Protein AF-A0A7S2D1M1-F1 (afdb_monomer_lite)

Structure (mmCIF, N/CA/C/O backbone):
data_AF-A0A7S2D1M1-F1
#
_entry.id   AF-A0A7S2D1M1-F1
#
loop_
_atom_site.group_PDB
_atom_site.id
_atom_site.type_symbol
_atom_site.label_atom_id
_atom_site.label_alt_id
_atom_site.label_comp_id
_atom_site.label_asym_id
_atom_site.label_entity_id
_atom_site.label_seq_id
_a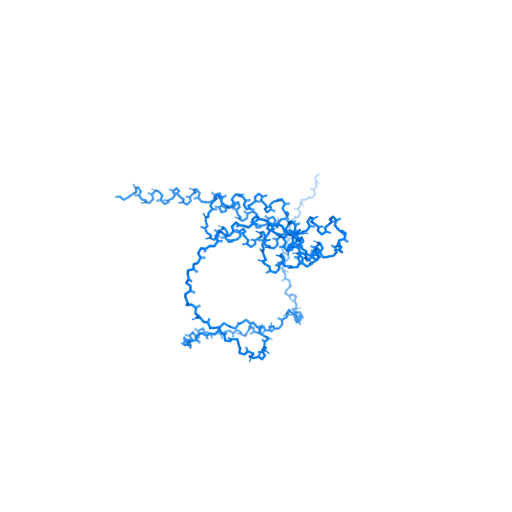tom_site.pdbx_PDB_ins_code
_atom_site.Cartn_x
_atom_site.Cartn_y
_atom_site.Cartn_z
_atom_site.occupancy
_atom_site.B_iso_or_equiv
_atom_site.auth_seq_id
_atom_site.auth_comp_id
_atom_site.auth_asym_id
_atom_site.auth_atom_id
_atom_site.pdbx_PDB_model_num
ATOM 1 N N . PRO A 1 1 ? -56.533 34.411 -12.042 1.00 54.84 1 PRO A N 1
ATOM 2 C CA . PRO A 1 1 ? -56.949 33.094 -11.495 1.00 54.84 1 PRO A CA 1
ATOM 3 C C . PRO A 1 1 ? -56.396 31.990 -12.405 1.00 54.84 1 PRO A C 1
ATOM 5 O O . PRO A 1 1 ? -56.937 31.756 -13.480 1.00 54.84 1 PRO A O 1
ATOM 8 N N . GLY A 1 2 ? -55.238 31.435 -12.043 1.00 61.69 2 GLY A N 1
ATOM 9 C CA . GLY A 1 2 ? -54.610 30.344 -12.795 1.00 61.69 2 GLY A CA 1
ATOM 10 C C . GLY A 1 2 ? -55.262 28.996 -12.465 1.00 61.69 2 GLY A C 1
ATOM 11 O O . GLY A 1 2 ? -55.806 28.855 -11.366 1.00 61.69 2 GLY A O 1
ATOM 12 N N . PRO A 1 3 ? -55.249 28.027 -13.396 1.00 68.00 3 PRO A N 1
ATOM 13 C CA . PRO A 1 3 ? -55.838 26.714 -13.161 1.00 68.00 3 PRO A CA 1
ATOM 14 C C . PRO A 1 3 ? -55.070 25.947 -12.067 1.00 68.00 3 PRO A C 1
ATOM 16 O O . PRO A 1 3 ? -53.860 26.140 -11.917 1.00 68.00 3 PRO A O 1
ATOM 19 N N . PRO A 1 4 ? -55.758 25.089 -11.290 1.00 65.62 4 PRO A N 1
ATOM 20 C CA . PRO A 1 4 ? -55.141 24.330 -10.209 1.00 65.62 4 PRO A CA 1
ATOM 21 C C . PRO A 1 4 ? -54.125 23.319 -10.755 1.00 65.62 4 PRO A C 1
ATOM 23 O O . PRO A 1 4 ? -54.377 22.637 -11.748 1.00 65.62 4 PRO A O 1
ATOM 26 N N . ALA A 1 5 ? -52.972 23.232 -10.088 1.00 66.19 5 ALA A N 1
ATOM 27 C CA . ALA A 1 5 ? -51.922 22.273 -10.400 1.00 66.19 5 ALA A CA 1
ATOM 28 C C . ALA A 1 5 ? -52.447 20.838 -10.224 1.00 66.19 5 ALA A C 1
ATOM 30 O O . ALA A 1 5 ? -52.971 20.483 -9.168 1.00 66.19 5 ALA A O 1
ATOM 31 N N . GLY A 1 6 ? -52.329 20.035 -11.283 1.00 74.75 6 GLY A N 1
ATOM 32 C CA . GLY A 1 6 ? -52.731 18.633 -11.283 1.00 74.75 6 GLY A CA 1
ATOM 33 C C . GLY A 1 6 ? -51.836 17.762 -10.389 1.00 74.75 6 GLY A C 1
ATOM 34 O O . GLY A 1 6 ? -50.704 18.146 -10.083 1.00 74.75 6 GLY A O 1
ATOM 35 N N . PRO A 1 7 ? -52.338 16.590 -9.961 1.00 77.75 7 PRO A N 1
ATOM 36 C CA . PRO A 1 7 ? -51.600 15.680 -9.096 1.00 77.75 7 PRO A CA 1
ATOM 37 C C . PRO A 1 7 ? -50.340 15.127 -9.787 1.00 77.75 7 PRO A C 1
ATOM 39 O O . PRO A 1 7 ? -50.336 14.945 -11.009 1.00 77.75 7 PRO A O 1
ATOM 42 N N . PRO A 1 8 ? -49.272 14.844 -9.018 1.00 78.44 8 PRO A N 1
ATOM 43 C CA . PRO A 1 8 ? -48.035 14.302 -9.563 1.00 78.44 8 PRO A CA 1
ATOM 44 C C . PRO A 1 8 ? -48.242 12.883 -10.122 1.00 78.44 8 PRO A C 1
ATOM 46 O O . PRO A 1 8 ? -49.044 12.116 -9.577 1.00 78.44 8 PRO A O 1
ATOM 49 N N . PRO A 1 9 ? -47.523 12.511 -11.196 1.00 80.25 9 PRO A N 1
ATOM 50 C CA . PRO A 1 9 ? -47.617 11.180 -11.784 1.00 80.25 9 PRO A CA 1
ATOM 51 C C . PRO A 1 9 ? -47.056 10.101 -10.837 1.00 80.25 9 PRO A C 1
ATOM 53 O O . PRO A 1 9 ? -46.137 10.379 -10.060 1.00 80.25 9 PRO A O 1
ATOM 56 N N . PRO A 1 10 ? -47.579 8.863 -10.898 1.00 77.56 10 PRO A N 1
ATOM 57 C CA . PRO A 1 10 ? -47.090 7.760 -10.080 1.00 77.56 10 PRO A CA 1
ATOM 58 C C . PRO A 1 10 ? -45.667 7.328 -10.488 1.00 77.56 10 PRO A C 1
ATOM 60 O O . PRO A 1 10 ? -45.282 7.478 -11.651 1.00 77.56 10 PRO A O 1
ATOM 63 N N . PRO A 1 11 ? -44.883 6.766 -9.549 1.00 70.12 11 PRO A N 1
ATOM 64 C CA . PRO A 1 11 ? -43.533 6.287 -9.822 1.00 70.12 11 PRO A CA 1
ATOM 65 C C . PRO A 1 11 ? -43.554 5.118 -10.814 1.00 70.12 11 PRO A C 1
ATOM 67 O O . PRO A 1 11 ? -44.311 4.159 -10.657 1.00 70.12 11 PRO A O 1
ATOM 70 N N . ALA A 1 12 ? -42.705 5.208 -11.839 1.00 61.41 12 ALA A N 1
ATOM 71 C CA . ALA A 1 12 ? -42.563 4.181 -12.860 1.00 61.41 12 ALA A CA 1
ATOM 72 C C . ALA A 1 12 ? -42.074 2.866 -12.237 1.00 61.41 12 ALA A C 1
ATOM 74 O O . ALA A 1 12 ? -41.024 2.809 -11.595 1.00 61.41 12 ALA A O 1
ATOM 75 N N . THR A 1 13 ? -42.847 1.804 -12.435 1.00 67.38 13 THR A N 1
ATOM 76 C CA . THR A 1 13 ? -42.476 0.440 -12.060 1.00 67.38 13 THR A CA 1
ATOM 77 C C . THR A 1 13 ? -41.363 -0.033 -13.002 1.00 67.38 13 THR A C 1
ATOM 79 O O . THR A 1 13 ? -41.535 0.068 -14.219 1.00 67.38 13 THR A O 1
ATOM 82 N N . PRO A 1 14 ? -40.220 -0.534 -12.504 1.00 53.94 14 PRO A N 1
ATOM 83 C CA . PRO A 1 14 ? -39.181 -1.063 -13.374 1.00 53.94 14 PRO A CA 1
ATOM 84 C C . PRO A 1 14 ? -39.675 -2.359 -14.025 1.00 53.94 14 PRO A C 1
ATOM 86 O O . PRO A 1 14 ? -39.797 -3.399 -13.379 1.00 53.94 14 PRO A O 1
ATOM 89 N N . THR A 1 15 ? -39.976 -2.283 -15.320 1.00 66.44 15 THR A N 1
ATOM 90 C CA . THR A 1 15 ? -40.188 -3.441 -16.191 1.00 66.44 15 THR A CA 1
ATOM 91 C C . THR A 1 15 ? -38.953 -4.331 -16.118 1.00 66.44 15 THR A C 1
ATOM 93 O O . THR A 1 15 ? -37.856 -3.896 -16.470 1.00 66.44 15 THR A O 1
ATOM 96 N N . ALA A 1 16 ? -39.127 -5.568 -15.651 1.00 49.34 16 ALA A N 1
ATOM 97 C CA . ALA A 1 16 ? -38.084 -6.584 -15.630 1.00 49.34 16 ALA A CA 1
ATOM 98 C C . ALA A 1 16 ? -37.623 -6.862 -17.069 1.00 49.34 16 ALA A C 1
ATOM 100 O O . ALA A 1 16 ? -38.254 -7.604 -17.822 1.00 49.34 16 ALA A O 1
ATOM 101 N N . GLY A 1 17 ? -36.540 -6.194 -17.465 1.00 49.62 17 GLY A N 1
ATOM 102 C CA . GLY A 1 17 ? -35.850 -6.425 -18.720 1.00 49.62 17 GLY A CA 1
ATOM 103 C C . GLY A 1 17 ? -35.297 -7.841 -18.735 1.00 49.62 17 GLY A C 1
ATOM 104 O O . GLY A 1 17 ? -34.557 -8.242 -17.841 1.00 49.62 17 GLY A O 1
ATOM 105 N N . ASN A 1 18 ? -35.697 -8.582 -19.761 1.00 51.78 18 ASN A N 1
ATOM 106 C CA . ASN A 1 18 ? -35.235 -9.913 -20.113 1.00 51.78 18 ASN A CA 1
ATOM 107 C C . ASN A 1 18 ? -33.694 -9.959 -20.057 1.00 51.78 18 ASN A C 1
ATOM 109 O O . ASN A 1 18 ? -33.021 -9.344 -20.888 1.00 51.78 18 ASN A O 1
ATOM 113 N N . ALA A 1 19 ? -33.137 -10.616 -19.036 1.00 49.59 19 ALA A N 1
ATOM 114 C CA . ALA A 1 19 ? -31.700 -10.699 -18.823 1.00 49.59 19 ALA A CA 1
ATOM 115 C C . ALA A 1 19 ? -31.080 -11.569 -19.921 1.00 49.59 19 ALA A C 1
ATOM 117 O O . ALA A 1 19 ? -31.106 -12.797 -19.862 1.00 49.59 19 ALA A O 1
ATOM 118 N N . VAL A 1 20 ? -30.519 -10.921 -20.940 1.00 50.84 20 VAL A N 1
ATOM 119 C CA . VAL A 1 20 ? -29.600 -11.559 -21.880 1.00 50.84 20 VAL A CA 1
ATOM 120 C C . VAL A 1 20 ? -28.378 -11.998 -21.074 1.00 50.84 20 VAL A C 1
ATOM 122 O O . VAL A 1 20 ? -27.543 -11.181 -20.688 1.00 50.84 20 VAL A O 1
ATOM 125 N N . SER A 1 21 ? -28.303 -13.296 -20.773 1.00 47.75 21 SER A N 1
ATOM 126 C CA . SER A 1 21 ? -27.134 -13.938 -20.178 1.00 47.75 21 SER A CA 1
ATOM 127 C C . SER A 1 21 ? -25.965 -13.844 -21.153 1.00 47.75 21 SER A C 1
ATOM 129 O O . SER A 1 21 ? -25.804 -14.682 -22.037 1.00 47.75 21 SER A O 1
ATOM 131 N N . GLN A 1 22 ? -25.150 -12.804 -21.016 1.00 51.16 22 GLN A N 1
ATOM 132 C CA . GLN A 1 22 ? -23.823 -12.787 -21.613 1.00 51.16 22 GLN A CA 1
ATOM 133 C C . GLN A 1 22 ? -22.861 -13.464 -20.630 1.00 51.16 22 GLN A C 1
ATOM 135 O O . GLN A 1 22 ? -22.806 -13.063 -19.466 1.00 51.16 22 GLN A O 1
ATOM 140 N N . PRO A 1 23 ? -22.129 -14.511 -21.045 1.00 49.25 23 PRO A N 1
ATOM 141 C CA . PRO A 1 23 ? -21.119 -15.123 -20.200 1.00 49.25 23 PRO A CA 1
ATOM 142 C C . PRO A 1 23 ? -19.927 -14.169 -20.087 1.00 49.25 23 PRO A C 1
ATOM 144 O O . PRO A 1 23 ? -19.097 -14.066 -20.990 1.00 49.25 23 PRO A O 1
ATOM 147 N N . PHE A 1 24 ? -19.829 -13.462 -18.966 1.00 46.19 24 PHE A N 1
ATOM 148 C CA . PHE A 1 24 ? -18.616 -12.733 -18.618 1.00 46.19 24 PHE A CA 1
ATOM 149 C C . PHE A 1 24 ? -17.556 -13.757 -18.202 1.00 46.19 24 PHE A C 1
ATOM 151 O O . PHE A 1 24 ? -17.666 -14.394 -17.156 1.00 46.19 24 PHE A O 1
ATOM 158 N N . SER A 1 25 ? -16.545 -13.947 -19.047 1.00 41.94 25 SER A N 1
ATOM 159 C CA . SER A 1 25 ? -15.377 -14.769 -18.729 1.00 41.94 25 SER A CA 1
ATOM 160 C C . SER A 1 25 ? -14.331 -13.899 -18.041 1.00 41.94 25 SER A C 1
ATOM 162 O O . SER A 1 25 ? -13.606 -13.160 -18.699 1.00 41.94 25 SER A O 1
ATOM 164 N N . PHE A 1 26 ? -14.240 -13.995 -16.717 1.00 43.94 26 PHE A N 1
ATOM 165 C CA . PHE A 1 26 ? -13.007 -13.686 -15.997 1.00 43.94 26 PHE A CA 1
ATOM 166 C C . PHE A 1 26 ? -12.309 -15.012 -15.709 1.00 43.94 26 PHE A C 1
ATOM 168 O O . PHE A 1 26 ? -12.968 -15.978 -15.336 1.00 43.94 26 PHE A O 1
ATOM 175 N N . GLY A 1 27 ? -10.998 -15.058 -15.948 1.00 50.62 27 GLY A N 1
ATOM 176 C CA . GLY A 1 27 ? -10.142 -16.243 -15.871 1.00 50.62 27 GLY A CA 1
ATOM 177 C C . GLY A 1 27 ? -10.663 -17.402 -15.012 1.00 50.62 27 GLY A C 1
ATOM 178 O O . GLY A 1 27 ? -10.534 -17.393 -13.793 1.00 50.62 27 GLY A O 1
ATOM 179 N N . GLY A 1 28 ? -11.187 -18.430 -15.685 1.00 51.12 28 GLY A N 1
ATOM 180 C CA . GLY A 1 28 ? -11.081 -19.823 -15.245 1.00 51.12 28 GLY A CA 1
ATOM 181 C C . GLY A 1 28 ? -12.059 -20.366 -14.199 1.00 51.12 28 GLY A C 1
ATOM 182 O O . GLY A 1 28 ? -11.831 -21.486 -13.748 1.00 51.12 28 GLY A O 1
ATOM 183 N N . ALA A 1 29 ? -13.140 -19.679 -13.822 1.00 43.72 29 ALA A N 1
ATOM 184 C CA . ALA A 1 29 ? -14.157 -20.286 -12.952 1.00 43.72 29 ALA A CA 1
ATOM 185 C C . ALA A 1 29 ? -15.584 -19.873 -13.337 1.00 43.72 29 ALA A C 1
ATOM 187 O O . ALA A 1 29 ? -15.963 -18.713 -13.195 1.00 43.72 29 ALA A O 1
ATOM 188 N N . SER A 1 30 ? -16.397 -20.834 -13.793 1.00 38.44 30 SER A N 1
ATOM 189 C CA . SER A 1 30 ? -17.845 -20.649 -13.936 1.00 38.44 30 SER A CA 1
ATOM 190 C C . SER A 1 30 ? -18.547 -21.119 -12.664 1.00 38.44 30 SER A C 1
ATOM 192 O O . SER A 1 30 ? -18.429 -22.287 -12.294 1.00 38.44 30 SER A O 1
ATOM 194 N N . LEU A 1 31 ? -19.307 -20.240 -12.015 1.00 43.78 31 LEU A N 1
ATOM 195 C CA . LEU A 1 31 ?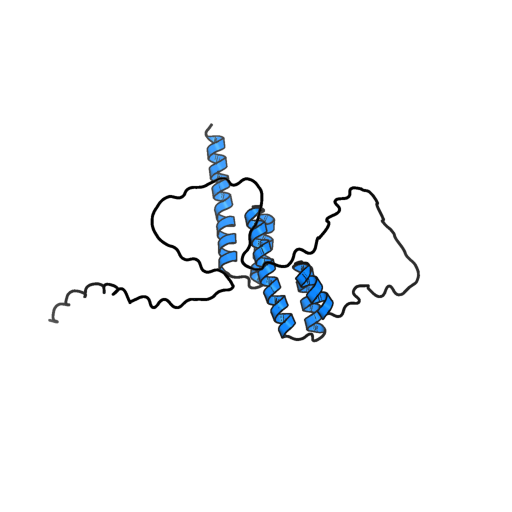 -20.199 -20.614 -10.921 1.00 43.78 31 LEU A CA 1
ATOM 196 C C . LEU A 1 31 ? -21.636 -20.638 -11.444 1.00 43.78 31 LEU A C 1
ATOM 198 O O . LEU A 1 31 ? -22.243 -19.598 -11.682 1.00 43.78 31 LEU A O 1
ATOM 202 N N . THR A 1 32 ? -22.181 -21.838 -11.622 1.00 42.94 32 THR A N 1
ATOM 203 C CA . THR A 1 32 ? -23.618 -22.060 -11.806 1.00 42.94 32 THR A CA 1
ATOM 204 C C . THR A 1 32 ? -24.265 -22.212 -10.437 1.00 42.94 32 THR A C 1
ATOM 206 O O . THR A 1 32 ? -24.081 -23.225 -9.767 1.00 42.94 32 THR A O 1
ATOM 209 N N . ALA A 1 33 ? -25.015 -21.196 -10.013 1.00 43.69 33 ALA A N 1
ATOM 210 C CA . ALA A 1 33 ? -25.856 -21.270 -8.827 1.00 43.69 33 ALA A CA 1
ATOM 211 C C . ALA A 1 33 ? -27.206 -21.893 -9.210 1.00 43.69 33 ALA A C 1
ATOM 213 O O . ALA A 1 33 ? -28.094 -21.212 -9.721 1.00 43.69 33 ALA A O 1
ATOM 214 N N . THR A 1 34 ? -27.350 -23.198 -8.986 1.00 44.38 34 THR A N 1
ATOM 215 C CA . THR A 1 34 ? -28.638 -23.890 -9.096 1.00 44.38 34 THR A CA 1
ATOM 216 C C . THR A 1 34 ? -29.320 -23.846 -7.735 1.00 44.38 34 THR A C 1
ATOM 218 O O . THR A 1 34 ? -28.726 -24.196 -6.717 1.00 44.38 34 THR A O 1
ATOM 221 N N . GLY A 1 35 ? -30.547 -23.333 -7.714 1.00 41.94 35 GLY A N 1
ATOM 222 C CA . GLY A 1 35 ? -31.289 -23.077 -6.492 1.00 41.94 35 GLY A CA 1
ATOM 223 C C . GLY A 1 35 ? -31.733 -24.329 -5.735 1.00 41.94 35 GLY A C 1
ATOM 224 O O . GLY A 1 35 ? -31.905 -25.405 -6.299 1.00 41.94 35 GLY A O 1
ATOM 225 N N . SER A 1 36 ? -32.051 -24.064 -4.468 1.00 47.00 36 SER A N 1
ATOM 226 C CA . SER A 1 36 ? -32.847 -24.866 -3.538 1.00 47.00 36 SER A CA 1
ATOM 227 C C . SER A 1 36 ? -32.153 -26.042 -2.844 1.00 47.00 36 SER A C 1
ATOM 229 O O . SER A 1 36 ? -31.887 -27.079 -3.437 1.00 47.00 36 SER A O 1
ATOM 231 N N . GLY A 1 37 ? -32.017 -25.896 -1.523 1.00 48.12 37 GLY A N 1
ATOM 232 C CA . GLY A 1 37 ? -32.105 -27.017 -0.591 1.00 48.12 37 GLY A CA 1
ATOM 233 C C . GLY A 1 37 ? -30.780 -27.548 -0.057 1.00 48.12 37 GLY A C 1
ATOM 234 O O . GLY A 1 37 ? -30.106 -28.327 -0.713 1.00 48.12 37 GLY A O 1
ATOM 235 N N . THR A 1 38 ? -30.529 -27.230 1.216 1.00 39.75 38 THR A N 1
ATOM 236 C CA . THR A 1 38 ? -29.747 -28.052 2.157 1.00 39.75 38 THR A CA 1
ATOM 237 C C . THR A 1 38 ? -28.222 -27.988 2.005 1.00 39.75 38 THR A C 1
ATOM 239 O O . THR A 1 38 ? -27.600 -28.703 1.229 1.00 39.75 38 THR A O 1
ATOM 242 N N . LEU A 1 39 ? -27.599 -27.146 2.836 1.00 39.28 39 LEU A N 1
ATOM 243 C CA . LEU A 1 39 ? -26.157 -27.161 3.088 1.00 39.28 39 LEU A CA 1
ATOM 244 C C . LEU A 1 39 ? -25.816 -28.360 3.985 1.00 39.28 39 LEU A C 1
ATOM 246 O O . LEU A 1 39 ? -25.861 -28.255 5.210 1.00 39.28 39 LEU A O 1
ATOM 250 N N . GLU A 1 40 ? -25.473 -29.497 3.384 1.00 37.91 40 GLU A N 1
ATOM 251 C CA . GLU A 1 40 ? -24.727 -30.543 4.085 1.00 37.91 40 GLU A CA 1
ATOM 252 C C . GLU A 1 40 ? -23.239 -30.175 4.096 1.00 37.91 40 GLU A C 1
ATOM 254 O O . GLU A 1 40 ? -22.560 -30.185 3.068 1.00 37.91 40 GLU A O 1
ATOM 259 N N . VAL A 1 41 ? -22.720 -29.842 5.277 1.00 40.66 41 VAL A N 1
ATOM 260 C CA . VAL A 1 41 ? -21.282 -29.686 5.506 1.00 40.66 41 VAL A CA 1
ATOM 261 C C . VAL A 1 41 ? -20.737 -31.032 5.967 1.00 40.66 41 VAL A C 1
ATOM 263 O O . VAL A 1 41 ? -20.823 -31.384 7.141 1.00 40.66 41 VAL A O 1
ATOM 266 N N . SER A 1 42 ? -20.160 -31.784 5.033 1.00 39.75 42 SER A N 1
ATOM 267 C CA . SER A 1 42 ? -19.315 -32.935 5.355 1.00 39.75 42 SER A CA 1
ATOM 268 C C . SER A 1 42 ? -17.916 -32.457 5.771 1.00 39.75 42 SER A C 1
ATOM 270 O O . SER A 1 42 ? -17.239 -31.807 4.969 1.00 39.75 42 SER A O 1
ATOM 272 N N . PRO A 1 43 ? -17.422 -32.776 6.983 1.00 49.53 43 PRO A N 1
ATOM 273 C CA . PRO A 1 43 ? -16.048 -32.482 7.364 1.00 49.53 43 PRO A CA 1
ATOM 274 C C . PRO A 1 43 ? -15.109 -33.537 6.768 1.00 49.53 43 PRO A C 1
ATOM 276 O O . PRO A 1 43 ? -14.756 -34.531 7.406 1.00 49.53 43 PRO A O 1
ATOM 279 N N . SER A 1 44 ? -14.678 -33.308 5.528 1.00 39.31 44 SER A N 1
ATOM 280 C CA . SER A 1 44 ? -13.573 -34.066 4.946 1.00 39.31 44 SER A CA 1
ATOM 281 C C . SER A 1 44 ? -12.250 -33.633 5.572 1.00 39.31 44 SER A C 1
ATOM 283 O O . SER A 1 44 ? -11.718 -32.545 5.365 1.00 39.31 44 SER A O 1
ATOM 285 N N . LYS A 1 45 ? -11.761 -34.555 6.390 1.00 48.06 45 LYS A N 1
ATOM 286 C CA . LYS A 1 45 ? -10.418 -34.698 6.934 1.00 48.06 45 LYS A CA 1
ATOM 287 C C . LYS A 1 45 ? -9.344 -34.397 5.871 1.00 48.06 45 LYS A C 1
ATOM 289 O O . LYS A 1 45 ? -9.393 -34.940 4.775 1.00 48.06 45 LYS A O 1
ATOM 294 N N . ALA A 1 46 ? -8.339 -33.626 6.292 1.00 46.78 46 ALA A N 1
ATOM 295 C CA . ALA A 1 46 ? -7.056 -33.354 5.634 1.00 46.78 46 ALA A CA 1
ATOM 296 C C . ALA A 1 46 ? -7.048 -32.370 4.441 1.00 46.78 46 ALA A C 1
ATOM 298 O O . ALA A 1 46 ? -7.256 -32.728 3.291 1.00 46.78 46 ALA A O 1
ATOM 299 N N . GLY A 1 47 ? -6.691 -31.124 4.776 1.00 52.34 47 GLY A N 1
ATOM 300 C CA . GLY A 1 47 ? -5.734 -30.259 4.075 1.00 52.34 47 GLY A CA 1
ATOM 301 C C . GLY A 1 47 ? -5.635 -30.341 2.551 1.00 52.34 47 GLY A C 1
ATOM 302 O O . GLY A 1 47 ? -4.896 -31.159 2.015 1.00 52.34 47 GLY A O 1
ATOM 303 N N . GLY A 1 48 ? -6.236 -29.361 1.882 1.00 40.94 48 GLY A N 1
ATOM 304 C CA . GLY A 1 48 ? -5.950 -29.034 0.490 1.00 40.94 48 GLY A CA 1
ATOM 305 C C . GLY A 1 48 ? -6.500 -27.655 0.152 1.00 40.94 48 GLY A C 1
ATOM 306 O O . GLY A 1 48 ? -7.694 -27.506 -0.086 1.00 40.94 48 GLY A O 1
ATOM 307 N N . PHE A 1 49 ? -5.646 -26.630 0.154 1.00 40.12 49 PHE A N 1
ATOM 308 C CA . PHE A 1 49 ? -6.002 -25.321 -0.390 1.00 40.12 49 PHE A CA 1
ATOM 309 C C . PHE A 1 49 ? -6.053 -25.437 -1.917 1.00 40.12 49 PHE A C 1
ATOM 311 O O . PHE A 1 49 ? -5.022 -25.620 -2.558 1.00 40.12 49 PHE A O 1
ATOM 318 N N . SER A 1 50 ? -7.254 -25.350 -2.490 1.00 40.31 50 SER A N 1
ATOM 319 C CA . SER A 1 50 ? -7.461 -25.231 -3.936 1.00 40.31 50 SER A CA 1
ATOM 320 C C . SER A 1 50 ? -7.749 -23.773 -4.281 1.00 40.31 50 SER A C 1
ATOM 322 O O . SER A 1 50 ? -8.839 -23.270 -4.019 1.00 40.31 50 SER A O 1
ATOM 324 N N . LEU A 1 51 ? -6.758 -23.100 -4.864 1.00 44.25 51 LEU A N 1
ATOM 325 C CA . LEU A 1 51 ? -6.947 -21.882 -5.652 1.00 44.25 51 LEU A CA 1
ATOM 326 C C . LEU A 1 51 ? -7.062 -22.296 -7.123 1.00 44.25 51 LEU A C 1
ATOM 328 O O . LEU A 1 51 ? -6.360 -23.197 -7.576 1.00 44.25 51 LEU A O 1
ATOM 332 N N . GLY A 1 52 ? -8.010 -21.687 -7.829 1.00 42.69 52 GLY A N 1
ATOM 333 C CA . GLY A 1 52 ? -8.555 -22.173 -9.091 1.00 42.69 52 GLY A CA 1
ATOM 334 C C . GLY A 1 52 ? -7.540 -22.536 -10.182 1.00 42.69 52 GLY A C 1
ATOM 335 O O . GLY A 1 52 ? -6.643 -21.771 -10.518 1.00 42.69 52 GLY A O 1
ATOM 336 N N . GLY A 1 53 ? -7.783 -23.688 -10.809 1.00 42.44 53 GLY A N 1
ATOM 337 C CA . GLY A 1 53 ? -7.786 -23.790 -12.271 1.00 42.44 53 GLY A CA 1
ATOM 338 C C . GLY A 1 53 ? -6.457 -23.891 -13.020 1.00 42.44 53 GLY A C 1
ATOM 339 O O . GLY A 1 53 ? -6.490 -23.864 -14.246 1.00 42.44 53 GLY A O 1
ATOM 340 N N . ALA A 1 54 ? -5.314 -24.065 -12.357 1.00 35.19 54 ALA A N 1
ATOM 341 C CA . ALA A 1 54 ? -4.063 -24.407 -13.040 1.00 35.19 54 ALA A CA 1
ATOM 342 C C . ALA A 1 54 ? -3.380 -25.602 -12.361 1.00 35.19 54 ALA A C 1
ATOM 344 O O . ALA A 1 54 ? -2.609 -25.456 -11.415 1.00 35.19 54 ALA A O 1
ATOM 345 N N . THR A 1 55 ? -3.655 -26.810 -12.857 1.00 38.72 55 THR A N 1
ATOM 346 C CA . THR A 1 55 ? -2.837 -27.998 -12.581 1.00 38.72 55 THR A CA 1
ATOM 347 C C . THR A 1 55 ? -1.481 -27.832 -13.259 1.00 38.72 55 THR A C 1
ATOM 349 O O . THR A 1 55 ? -1.309 -28.179 -14.427 1.00 38.72 55 THR A O 1
ATOM 352 N N . LEU A 1 56 ? -0.518 -27.279 -12.527 1.00 45.38 56 LEU A N 1
ATOM 353 C CA . LEU A 1 56 ? 0.894 -27.372 -12.878 1.00 45.38 56 LEU A CA 1
ATOM 354 C C . LEU A 1 56 ? 1.404 -28.771 -12.488 1.00 45.38 56 LEU A C 1
ATOM 356 O O . LEU A 1 56 ? 1.062 -29.254 -11.404 1.00 45.38 56 LEU A O 1
ATOM 360 N N . PRO A 1 57 ? 2.205 -29.445 -13.334 1.00 42.00 57 PRO A N 1
ATOM 361 C CA . PRO A 1 57 ? 2.795 -30.728 -12.982 1.00 42.00 57 PRO A CA 1
ATOM 362 C C . PRO A 1 57 ? 3.673 -30.564 -11.740 1.00 42.00 57 PRO A C 1
ATOM 364 O O . PRO A 1 57 ? 4.515 -29.668 -11.670 1.00 42.00 57 PRO A O 1
ATOM 367 N N . SER A 1 58 ? 3.453 -31.433 -10.754 1.00 44.31 58 SER A N 1
ATOM 368 C CA . SER A 1 58 ? 4.216 -31.505 -9.512 1.00 44.31 58 SER A CA 1
ATOM 369 C C . SER A 1 58 ? 5.698 -31.755 -9.797 1.00 44.31 58 SER A C 1
ATOM 371 O O . SER A 1 58 ? 6.149 -32.895 -9.877 1.00 44.31 58 SER A O 1
ATOM 373 N N . ALA A 1 59 ? 6.478 -30.685 -9.914 1.00 43.84 59 ALA A N 1
ATOM 374 C CA . ALA A 1 59 ? 7.904 -30.750 -9.654 1.00 43.84 59 ALA A CA 1
ATOM 375 C C . ALA A 1 59 ? 8.077 -30.844 -8.134 1.00 43.84 59 ALA A C 1
ATOM 377 O O . ALA A 1 59 ? 7.631 -29.975 -7.383 1.00 43.84 59 ALA A O 1
ATOM 378 N N . ALA A 1 60 ? 8.668 -31.947 -7.686 1.00 45.72 60 ALA A N 1
ATOM 379 C CA . ALA A 1 60 ? 8.989 -32.205 -6.296 1.00 45.72 60 ALA A CA 1
ATOM 380 C C . ALA A 1 60 ? 9.918 -31.108 -5.751 1.00 45.72 60 ALA A C 1
ATOM 382 O O . ALA A 1 60 ? 11.126 -31.132 -5.976 1.00 45.72 60 ALA A O 1
ATOM 383 N N . PHE A 1 61 ? 9.360 -30.149 -5.015 1.00 43.94 61 PHE A N 1
ATOM 384 C CA . PHE A 1 61 ? 10.149 -29.262 -4.172 1.00 43.94 61 PHE A CA 1
ATOM 385 C C . PHE A 1 61 ? 10.299 -29.914 -2.800 1.00 43.94 61 PHE A C 1
ATOM 387 O O . PHE A 1 61 ? 9.414 -29.866 -1.948 1.00 43.94 61 PHE A O 1
ATOM 394 N N . SER A 1 62 ? 11.441 -30.570 -2.613 1.00 38.97 62 SER A N 1
ATOM 395 C CA . SER A 1 62 ? 11.908 -31.012 -1.305 1.00 38.97 62 SER A CA 1
ATOM 396 C C . SER A 1 62 ? 12.271 -29.790 -0.464 1.00 38.97 62 SER A C 1
ATOM 398 O O . SER A 1 62 ? 13.287 -29.141 -0.706 1.00 38.97 62 SER A O 1
ATOM 400 N N . PHE A 1 63 ? 11.467 -29.484 0.552 1.00 42.59 63 PHE A N 1
ATOM 401 C CA . PHE A 1 63 ? 11.853 -28.548 1.606 1.00 42.59 63 PHE A CA 1
ATOM 402 C C . PHE A 1 63 ? 12.565 -29.330 2.710 1.00 42.59 63 PHE A C 1
ATOM 404 O O . PHE A 1 63 ? 11.938 -29.884 3.615 1.00 42.59 63 PHE A O 1
ATOM 411 N N . SER A 1 64 ? 13.894 -29.387 2.634 1.00 42.53 64 SER A N 1
ATOM 412 C CA . SER A 1 64 ? 14.721 -29.860 3.743 1.00 42.53 64 SER A CA 1
ATOM 413 C C . SER A 1 64 ? 14.661 -28.843 4.880 1.00 42.53 64 SER A C 1
ATOM 415 O O . SER A 1 64 ? 15.387 -27.852 4.899 1.00 42.53 64 SER A O 1
ATOM 417 N N . ARG A 1 65 ? 13.778 -29.097 5.847 1.00 52.47 65 ARG A N 1
ATOM 418 C CA . ARG A 1 65 ? 13.762 -28.430 7.151 1.00 52.47 65 ARG A CA 1
ATOM 419 C C . ARG A 1 65 ? 14.932 -28.957 7.996 1.00 52.47 65 ARG A C 1
ATOM 421 O O . ARG A 1 65 ? 14.749 -29.855 8.808 1.00 52.47 65 ARG A O 1
ATOM 428 N N . GLY A 1 66 ? 16.125 -28.401 7.795 1.00 42.03 66 GLY A N 1
ATOM 429 C CA . GLY A 1 66 ? 17.196 -28.352 8.802 1.00 42.03 66 GLY A CA 1
ATOM 430 C C . GLY A 1 66 ? 17.237 -26.920 9.347 1.00 42.03 66 GLY A C 1
ATOM 431 O O . GLY A 1 66 ? 17.156 -25.981 8.570 1.00 42.03 66 GLY A O 1
ATOM 432 N N . GLY A 1 67 ? 17.217 -26.629 10.644 1.00 46.81 67 GLY A N 1
ATOM 433 C CA . GLY A 1 67 ? 17.876 -27.344 11.727 1.00 46.81 67 GLY A CA 1
ATOM 434 C C . GLY A 1 67 ? 19.270 -26.743 11.925 1.00 46.81 67 GLY A C 1
ATOM 435 O O . GLY A 1 67 ? 20.185 -27.116 11.206 1.00 46.81 67 GLY A O 1
ATOM 436 N N . GLY A 1 68 ? 19.409 -25.840 12.905 1.00 39.66 68 GLY A N 1
ATOM 437 C CA . GLY A 1 68 ? 20.680 -25.223 13.321 1.00 39.66 68 GLY A CA 1
ATOM 438 C C . GLY A 1 68 ? 21.036 -23.972 12.507 1.00 39.66 68 GLY A C 1
ATOM 439 O O . GLY A 1 68 ? 20.833 -23.934 11.307 1.00 39.66 68 GLY A O 1
ATOM 440 N N . GLY A 1 69 ? 21.529 -22.874 13.063 1.00 41.09 69 GLY A N 1
ATOM 441 C CA . GLY A 1 69 ? 22.140 -22.659 14.364 1.00 41.09 69 GLY A CA 1
ATOM 442 C C . GLY A 1 69 ? 23.330 -21.725 14.154 1.00 41.09 69 GLY A C 1
ATOM 44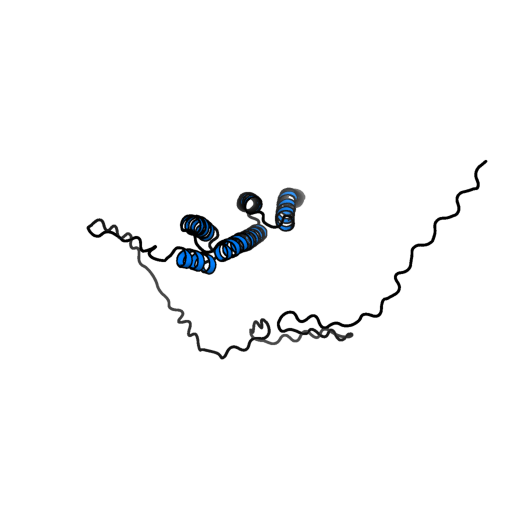3 O O . GLY A 1 69 ? 24.160 -22.006 13.304 1.00 41.09 69 GLY A O 1
ATOM 444 N N . GLY A 1 70 ? 23.404 -20.655 14.948 1.00 43.59 70 GLY A N 1
ATOM 445 C CA . GLY A 1 70 ? 24.651 -19.968 15.291 1.00 43.59 70 GLY A CA 1
ATOM 446 C C . GLY A 1 70 ? 25.350 -19.142 14.206 1.00 43.59 70 GLY A C 1
ATOM 447 O O . GLY A 1 70 ? 25.336 -19.446 13.022 1.00 43.59 70 GLY A O 1
ATOM 448 N N . GLY A 1 71 ? 26.051 -18.108 14.668 1.00 38.00 71 GLY A N 1
ATOM 449 C CA . GLY A 1 71 ? 27.164 -17.529 13.921 1.00 38.00 71 GLY A CA 1
ATOM 450 C C . GLY A 1 71 ? 27.093 -16.021 13.790 1.00 38.00 71 GLY A C 1
ATOM 451 O O . GLY A 1 71 ? 26.688 -15.498 12.759 1.00 38.00 71 GLY A O 1
ATOM 452 N N . GLY A 1 72 ? 27.537 -15.326 14.838 1.00 48.41 72 GLY A N 1
ATOM 453 C CA . GLY A 1 72 ? 27.953 -13.936 14.719 1.00 48.41 72 GLY A CA 1
ATOM 454 C C . GLY A 1 72 ? 29.073 -13.792 13.688 1.00 48.41 72 GLY A C 1
ATOM 455 O O . GLY A 1 72 ? 29.923 -14.666 13.538 1.00 48.41 72 GLY A O 1
ATOM 456 N N . GLY A 1 73 ? 29.062 -12.669 12.982 1.00 40.34 73 GLY A N 1
ATOM 457 C CA . GLY A 1 73 ? 30.041 -12.351 11.953 1.00 40.34 73 GLY A CA 1
ATOM 458 C C . GLY A 1 73 ? 30.093 -10.852 11.713 1.00 40.34 73 GLY A C 1
ATOM 459 O O . GLY A 1 73 ? 29.754 -10.382 10.633 1.00 40.34 73 GLY A O 1
ATOM 460 N N . TRP A 1 74 ? 30.501 -10.087 12.728 1.00 48.38 74 TRP A N 1
ATOM 461 C CA . TRP A 1 74 ? 31.010 -8.729 12.530 1.00 48.38 74 TRP A CA 1
ATOM 462 C C . TRP A 1 74 ? 32.414 -8.819 11.930 1.00 48.38 74 TRP A C 1
ATOM 464 O O . TRP A 1 74 ? 33.427 -8.702 12.613 1.00 48.38 74 TRP A O 1
ATOM 474 N N . GLY A 1 75 ? 32.457 -9.087 10.627 1.00 41.19 75 GLY A N 1
ATOM 475 C CA . GLY A 1 75 ? 33.659 -9.002 9.811 1.00 41.19 75 GLY A CA 1
ATOM 476 C C . GLY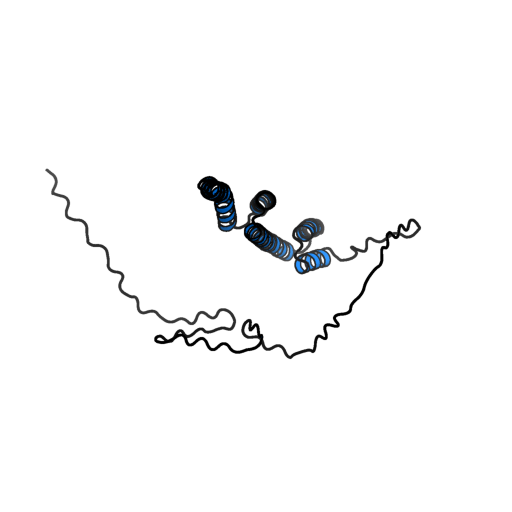 A 1 75 ? 33.875 -7.565 9.358 1.00 41.19 75 GLY A C 1
ATOM 477 O O . GLY A 1 75 ? 33.411 -7.166 8.294 1.00 41.19 75 GLY A O 1
ATOM 478 N N . SER A 1 76 ? 34.587 -6.795 10.177 1.00 51.88 76 SER A N 1
ATOM 479 C CA . SER A 1 76 ? 35.286 -5.597 9.722 1.00 51.88 76 SER A CA 1
ATOM 480 C C . SER A 1 76 ? 36.424 -6.041 8.799 1.00 51.88 76 SER A C 1
ATOM 482 O O . SER A 1 76 ? 37.310 -6.786 9.211 1.00 51.88 76 SER A O 1
ATOM 484 N N . SER A 1 77 ? 36.388 -5.636 7.532 1.00 46.59 77 SER A N 1
ATOM 485 C CA . SER A 1 77 ? 37.504 -5.796 6.595 1.00 46.59 77 SER A CA 1
ATOM 486 C C . SER A 1 77 ? 37.750 -4.470 5.894 1.00 46.59 77 SER A C 1
ATOM 488 O O . SER A 1 77 ? 37.165 -4.139 4.867 1.00 46.59 77 SER A O 1
ATOM 490 N N . SER A 1 78 ? 38.619 -3.701 6.541 1.00 56.34 78 SER A N 1
ATOM 491 C CA . SER A 1 78 ? 39.424 -2.641 5.954 1.00 56.34 78 SER A CA 1
ATOM 492 C C . SER A 1 78 ? 40.544 -3.293 5.141 1.00 56.34 78 SER A C 1
ATOM 494 O O . SER A 1 78 ? 41.312 -4.078 5.693 1.00 56.34 78 SER A O 1
ATOM 496 N N . GLY A 1 79 ? 40.639 -2.972 3.848 1.00 46.22 79 GLY A N 1
ATOM 497 C CA . GLY A 1 79 ? 41.842 -3.251 3.063 1.00 46.22 79 GLY A CA 1
ATOM 498 C C . GLY A 1 79 ? 41.601 -3.649 1.609 1.00 46.22 79 GLY A C 1
ATOM 499 O O . GLY A 1 79 ? 41.392 -4.815 1.307 1.00 46.22 79 GLY A O 1
ATOM 500 N N . GLY A 1 80 ? 41.749 -2.684 0.697 1.00 46.94 80 GLY A N 1
ATOM 501 C CA . GLY A 1 80 ? 42.431 -2.949 -0.574 1.00 46.94 80 GLY A CA 1
ATOM 502 C C . GLY A 1 80 ? 41.687 -3.752 -1.643 1.00 46.94 80 GLY A C 1
ATOM 503 O O . GLY A 1 80 ? 42.188 -4.752 -2.142 1.00 46.94 80 GLY A O 1
ATOM 504 N N . SER A 1 81 ? 40.538 -3.268 -2.085 1.00 43.44 81 SER A N 1
ATOM 505 C CA . SER A 1 81 ? 40.097 -3.376 -3.479 1.00 43.44 81 SER A CA 1
ATOM 506 C C . SER A 1 81 ? 38.936 -2.424 -3.635 1.00 43.44 81 SER A C 1
ATOM 508 O O . SER A 1 81 ? 38.162 -2.253 -2.699 1.00 43.44 81 SER A O 1
ATOM 510 N N . HIS A 1 82 ? 38.814 -1.777 -4.790 1.00 43.12 82 HIS A N 1
ATOM 511 C CA . HIS A 1 82 ? 37.581 -1.106 -5.165 1.00 43.12 82 HIS A CA 1
ATOM 512 C C . HIS A 1 82 ? 36.437 -2.110 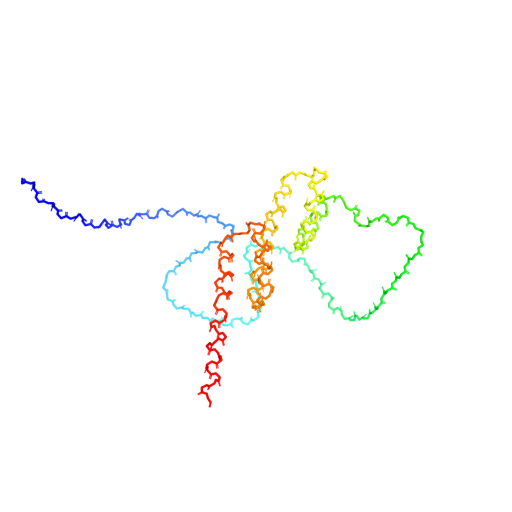-5.006 1.00 43.12 82 HIS A C 1
ATOM 514 O O . HIS A 1 82 ? 36.211 -2.944 -5.883 1.00 43.12 82 HIS A O 1
ATOM 520 N N . SER A 1 83 ? 35.742 -2.045 -3.871 1.00 46.59 83 SER A N 1
ATOM 521 C CA . SER A 1 83 ? 34.487 -2.725 -3.608 1.00 46.59 83 SER A CA 1
ATOM 522 C C . SER A 1 83 ? 33.482 -2.094 -4.552 1.00 46.59 83 SER A C 1
ATOM 524 O O . SER A 1 83 ? 32.732 -1.190 -4.190 1.00 46.59 83 SER A O 1
ATOM 526 N N . LYS A 1 84 ? 33.552 -2.521 -5.814 1.00 52.75 84 LYS A N 1
ATOM 527 C CA . LYS A 1 84 ? 32.522 -2.379 -6.823 1.00 52.75 84 LYS A CA 1
ATOM 528 C C . LYS A 1 84 ? 31.248 -2.777 -6.112 1.00 52.75 84 LYS A C 1
ATOM 530 O O . LYS A 1 84 ? 31.059 -3.952 -5.810 1.00 52.75 84 LYS A O 1
ATOM 535 N N . PHE A 1 85 ? 30.476 -1.768 -5.723 1.00 49.88 85 PHE A N 1
ATOM 536 C CA . PHE A 1 85 ? 29.214 -1.919 -5.033 1.00 49.88 85 PHE A CA 1
ATOM 537 C C . PHE A 1 85 ? 28.482 -3.076 -5.706 1.00 49.88 85 PHE A C 1
ATOM 539 O O . PHE A 1 85 ? 28.103 -2.966 -6.870 1.00 49.88 85 PHE A O 1
ATOM 546 N N . MET A 1 86 ? 28.315 -4.198 -5.000 1.00 52.03 86 MET A N 1
ATOM 547 C CA . MET A 1 86 ? 27.589 -5.369 -5.509 1.00 52.03 86 MET A CA 1
ATOM 548 C C . MET A 1 86 ? 26.095 -5.073 -5.743 1.00 52.03 86 MET A C 1
ATOM 550 O O . MET A 1 86 ? 25.334 -5.942 -6.139 1.00 52.03 86 MET A O 1
ATOM 554 N N . PHE A 1 87 ? 25.693 -3.804 -5.654 1.00 55.78 87 PHE A N 1
ATOM 555 C CA . PHE A 1 87 ? 24.590 -3.210 -6.406 1.00 55.78 87 PHE A CA 1
ATOM 556 C C . PHE A 1 87 ? 24.887 -3.113 -7.921 1.00 55.78 87 PHE A C 1
ATOM 558 O O . PHE A 1 87 ? 24.470 -2.152 -8.567 1.00 55.78 87 PHE A O 1
ATOM 565 N N . GLY A 1 88 ? 25.615 -4.079 -8.489 1.00 56.00 88 GLY A N 1
ATOM 566 C CA . GLY A 1 88 ? 26.079 -4.112 -9.880 1.00 56.00 88 GLY A CA 1
ATOM 567 C C . GLY A 1 88 ? 25.042 -4.611 -10.886 1.00 56.00 88 GLY A C 1
ATOM 568 O O . GLY A 1 88 ? 25.427 -5.050 -11.961 1.00 56.00 88 GLY A O 1
ATOM 569 N N . GLY A 1 89 ? 23.758 -4.575 -10.529 1.00 73.12 89 GLY A N 1
ATOM 570 C CA . GLY A 1 89 ? 22.670 -4.737 -11.485 1.00 73.12 89 GLY A CA 1
ATOM 571 C C . GLY A 1 89 ? 22.357 -3.409 -12.166 1.00 73.12 89 GLY A C 1
ATOM 572 O O . GLY A 1 89 ? 22.447 -2.341 -11.543 1.00 73.12 89 GLY A O 1
ATOM 573 N N . SER A 1 90 ? 21.968 -3.483 -13.432 1.00 87.31 90 SER A N 1
ATOM 574 C CA . SER A 1 90 ? 21.309 -2.394 -14.146 1.00 87.31 90 SER A CA 1
ATOM 575 C C . SER A 1 90 ? 20.119 -1.857 -13.325 1.00 87.31 90 SER A C 1
ATOM 577 O O . SER A 1 90 ? 19.518 -2.593 -12.533 1.00 87.31 90 SER A O 1
ATOM 579 N N . PRO A 1 91 ? 19.732 -0.582 -13.483 1.00 87.94 91 PRO A N 1
ATOM 580 C CA . PRO A 1 91 ? 18.583 -0.010 -12.771 1.00 87.94 91 PRO A CA 1
ATOM 581 C C . PRO A 1 91 ? 17.306 -0.821 -12.951 1.00 87.94 91 PRO A C 1
ATOM 583 O O . PRO A 1 91 ? 16.525 -0.954 -12.014 1.00 87.94 91 PRO A O 1
ATOM 586 N N . LYS A 1 92 ? 17.134 -1.421 -14.133 1.00 88.88 92 LYS A N 1
ATOM 587 C CA . LYS A 1 92 ? 16.026 -2.320 -14.450 1.00 88.88 92 LYS A CA 1
ATOM 588 C C . LYS A 1 92 ? 16.029 -3.571 -13.568 1.00 88.88 92 LYS A C 1
ATOM 590 O O . LYS A 1 92 ? 14.991 -3.920 -13.021 1.00 88.88 92 LYS A O 1
ATOM 595 N N . GLU A 1 93 ? 17.181 -4.209 -13.365 1.00 89.62 93 GLU A N 1
ATOM 596 C CA . GLU A 1 93 ? 17.302 -5.372 -12.470 1.00 89.62 93 GLU A CA 1
ATOM 597 C C . GLU A 1 93 ? 17.055 -4.992 -11.007 1.00 89.62 93 GLU A C 1
ATOM 599 O O . GLU A 1 93 ? 16.434 -5.754 -10.271 1.00 89.62 93 GLU A O 1
ATOM 604 N N . LYS A 1 94 ? 17.487 -3.799 -10.578 1.00 88.69 94 LYS A N 1
ATOM 605 C CA . LYS A 1 94 ? 17.194 -3.293 -9.225 1.00 88.69 94 LYS A CA 1
ATOM 606 C C . LYS A 1 94 ? 15.707 -3.024 -9.027 1.00 88.69 94 LYS A C 1
ATOM 608 O O . LYS A 1 94 ? 15.177 -3.353 -7.969 1.00 88.69 94 LYS A O 1
ATOM 613 N N . LEU A 1 95 ? 15.057 -2.433 -10.028 1.00 89.94 95 LEU A N 1
ATOM 614 C CA . LEU A 1 95 ? 13.620 -2.182 -10.027 1.00 89.94 95 LEU A CA 1
ATOM 615 C C . LEU A 1 95 ? 12.853 -3.504 -9.939 1.00 89.94 95 LEU A C 1
ATOM 617 O O . LEU A 1 95 ? 12.021 -3.660 -9.051 1.00 89.94 95 LEU A O 1
ATOM 621 N N . GLN A 1 96 ? 13.215 -4.477 -10.778 1.00 88.88 96 GLN A N 1
ATOM 622 C CA . GLN A 1 96 ? 12.599 -5.801 -10.776 1.00 88.88 96 GLN A CA 1
ATOM 623 C C . GLN A 1 96 ? 12.798 -6.519 -9.438 1.00 88.88 96 GLN A C 1
ATOM 625 O O . GLN A 1 96 ? 11.833 -6.955 -8.821 1.00 88.88 96 GLN A O 1
ATOM 630 N N . ALA A 1 97 ? 14.026 -6.550 -8.917 1.00 89.88 97 ALA A N 1
ATOM 631 C CA . ALA A 1 97 ? 14.309 -7.173 -7.628 1.00 89.88 97 ALA A CA 1
ATOM 632 C C . ALA A 1 97 ? 13.558 -6.498 -6.466 1.00 89.88 97 ALA A C 1
ATOM 634 O O . ALA A 1 97 ? 13.221 -7.155 -5.481 1.00 89.88 97 ALA A O 1
ATOM 635 N N . ALA A 1 98 ? 13.314 -5.187 -6.547 1.00 91.25 98 ALA A N 1
ATOM 636 C CA . ALA A 1 98 ? 12.527 -4.473 -5.549 1.00 91.25 98 ALA A CA 1
ATOM 637 C C . ALA A 1 98 ? 11.028 -4.798 -5.651 1.00 91.25 98 ALA A C 1
ATOM 639 O O . ALA A 1 98 ? 10.378 -4.931 -4.612 1.00 91.25 98 ALA A O 1
ATOM 640 N N . ILE A 1 99 ? 10.503 -4.976 -6.871 1.00 88.75 99 ILE A N 1
ATOM 641 C CA . ILE A 1 99 ? 9.139 -5.472 -7.112 1.00 88.75 99 ILE A CA 1
ATOM 642 C C . ILE A 1 99 ? 8.989 -6.874 -6.509 1.00 88.75 99 ILE A C 1
ATOM 644 O O . ILE A 1 99 ? 8.088 -7.090 -5.700 1.00 88.75 99 ILE A O 1
ATOM 648 N N . ASP A 1 100 ? 9.917 -7.784 -6.812 1.00 90.12 100 ASP A N 1
ATOM 649 C CA . ASP A 1 100 ? 9.868 -9.178 -6.353 1.00 90.12 100 ASP A CA 1
ATOM 650 C C . ASP A 1 100 ? 9.949 -9.294 -4.821 1.00 90.12 100 ASP A C 1
ATOM 652 O O . ASP A 1 100 ? 9.305 -10.148 -4.211 1.00 90.12 100 ASP A O 1
ATOM 656 N N . LYS A 1 101 ? 10.725 -8.416 -4.169 1.00 90.56 101 LYS A N 1
ATOM 657 C CA . LYS A 1 101 ? 10.823 -8.365 -2.700 1.00 90.56 101 LYS A CA 1
ATOM 658 C C . LYS A 1 101 ? 9.600 -7.744 -2.029 1.00 90.56 101 LYS A C 1
ATOM 660 O O . LYS A 1 101 ? 9.416 -7.942 -0.829 1.00 90.56 101 LYS A O 1
ATOM 665 N N . GLY A 1 102 ? 8.815 -6.943 -2.751 1.00 87.94 102 GLY A N 1
ATOM 666 C CA . GLY A 1 102 ? 7.679 -6.213 -2.188 1.00 87.94 102 GLY A CA 1
ATOM 667 C C . GLY A 1 102 ? 8.061 -5.182 -1.115 1.00 87.94 102 GLY A C 1
ATOM 668 O O . GLY A 1 102 ? 7.218 -4.773 -0.310 1.00 87.94 102 GLY A O 1
ATOM 669 N N . ASP A 1 103 ? 9.325 -4.750 -1.060 1.00 89.94 103 ASP A N 1
ATOM 670 C CA . ASP A 1 103 ? 9.753 -3.717 -0.117 1.00 89.94 103 ASP A CA 1
ATOM 671 C C . ASP A 1 103 ? 9.473 -2.331 -0.704 1.00 89.94 103 ASP A C 1
ATOM 673 O O . ASP A 1 103 ? 10.208 -1.826 -1.553 1.00 89.94 103 ASP A O 1
ATOM 677 N N . LEU A 1 104 ? 8.412 -1.700 -0.193 1.00 89.25 104 LEU A N 1
ATOM 678 C CA . LEU A 1 104 ? 7.984 -0.349 -0.562 1.00 89.25 104 LEU A CA 1
ATOM 679 C C . LEU A 1 104 ? 9.145 0.661 -0.606 1.00 89.25 104 LEU A C 1
ATOM 681 O O . LEU A 1 104 ? 9.211 1.483 -1.517 1.00 89.25 104 LEU A O 1
ATOM 685 N N . MET A 1 105 ? 10.056 0.637 0.372 1.00 88.75 105 MET A N 1
ATOM 686 C CA . MET A 1 105 ? 11.107 1.653 0.460 1.00 88.75 105 MET A CA 1
ATOM 687 C C . MET A 1 105 ? 12.194 1.415 -0.590 1.00 88.75 105 MET A C 1
ATOM 689 O O . MET A 1 105 ? 12.635 2.364 -1.241 1.00 88.75 105 MET A O 1
ATOM 693 N N . GLN A 1 106 ? 12.579 0.154 -0.804 1.00 91.75 106 GLN A N 1
ATOM 694 C CA . GLN A 1 106 ? 13.525 -0.208 -1.864 1.00 91.75 106 GLN A CA 1
ATOM 695 C C . GLN A 1 106 ? 12.947 0.084 -3.247 1.00 91.75 106 GLN A C 1
ATOM 697 O O . GLN A 1 106 ? 13.656 0.630 -4.091 1.00 91.75 106 GLN A O 1
ATOM 702 N N . LEU A 1 107 ? 11.660 -0.203 -3.457 1.00 93.25 107 LEU A N 1
ATOM 703 C CA . LEU A 1 107 ? 10.978 0.055 -4.721 1.00 93.25 107 LEU A CA 1
ATOM 704 C C . LEU A 1 107 ? 10.980 1.547 -5.065 1.00 93.25 107 LEU A C 1
ATOM 706 O O . LEU A 1 107 ? 11.362 1.917 -6.171 1.00 93.25 107 LEU A O 1
ATOM 710 N N . LYS A 1 108 ? 10.667 2.423 -4.103 1.00 92.56 108 LYS A N 1
ATOM 711 C CA . LYS A 1 108 ? 10.709 3.881 -4.316 1.00 92.56 108 LYS A CA 1
ATOM 712 C C . LYS A 1 108 ? 12.107 4.384 -4.668 1.00 92.56 108 LYS A C 1
ATOM 714 O O . LYS A 1 108 ? 12.256 5.197 -5.578 1.00 92.56 108 LYS A O 1
ATOM 719 N N . MET A 1 109 ? 13.136 3.890 -3.980 1.00 92.06 109 MET A N 1
ATOM 720 C CA . MET A 1 109 ? 14.521 4.256 -4.293 1.00 92.06 109 MET A CA 1
ATOM 721 C C . MET A 1 109 ? 14.935 3.760 -5.683 1.00 92.06 109 MET A C 1
ATOM 723 O O . MET A 1 109 ? 15.597 4.491 -6.421 1.00 92.06 109 MET A O 1
ATOM 727 N N . ALA A 1 110 ? 14.513 2.551 -6.061 1.00 93.81 110 ALA A N 1
ATOM 728 C CA . ALA A 1 110 ? 14.769 1.995 -7.383 1.00 93.81 110 ALA A CA 1
ATOM 729 C C . ALA A 1 110 ? 14.058 2.792 -8.487 1.00 93.81 110 ALA A C 1
ATOM 731 O O . ALA A 1 110 ? 14.689 3.079 -9.498 1.00 93.81 110 ALA A O 1
ATOM 732 N N . ILE A 1 111 ? 12.811 3.230 -8.269 1.00 93.81 111 ILE A N 1
ATOM 733 C CA . ILE A 1 111 ? 12.069 4.100 -9.198 1.00 93.81 111 ILE A CA 1
ATOM 734 C C . ILE A 1 111 ? 12.821 5.412 -9.426 1.00 93.81 111 ILE A C 1
ATOM 736 O O . ILE A 1 111 ? 13.064 5.779 -10.569 1.00 93.81 111 ILE A O 1
ATOM 740 N N . VAL A 1 112 ? 13.248 6.098 -8.359 1.00 94.06 112 VAL A N 1
ATOM 741 C CA . VAL A 1 112 ? 13.997 7.364 -8.485 1.00 94.06 112 VAL A CA 1
ATOM 742 C C . VAL A 1 112 ? 15.325 7.163 -9.223 1.00 94.06 112 VAL A C 1
ATOM 744 O O . VAL A 1 112 ? 15.751 8.038 -9.974 1.00 94.06 112 VAL A O 1
ATOM 747 N N . SER A 1 113 ? 16.000 6.029 -9.017 1.00 92.88 113 SER A N 1
ATOM 748 C CA . SER A 1 113 ? 17.228 5.703 -9.754 1.00 92.88 113 SER A CA 1
ATOM 749 C C . SER A 1 113 ? 16.943 5.409 -11.229 1.00 92.88 113 SER A C 1
ATOM 751 O O . SER A 1 113 ? 17.656 5.902 -12.096 1.00 92.88 113 SER A O 1
ATOM 753 N N . ALA A 1 114 ? 15.896 4.634 -11.515 1.00 93.69 114 ALA A N 1
ATOM 754 C CA . ALA A 1 114 ? 15.485 4.264 -12.865 1.00 93.69 114 ALA A CA 1
ATOM 755 C C . ALA A 1 114 ? 15.044 5.487 -13.690 1.00 93.69 114 ALA A C 1
ATOM 757 O O . ALA A 1 114 ? 15.410 5.599 -14.856 1.00 93.69 114 ALA A O 1
ATOM 758 N N . ASP A 1 115 ? 14.338 6.429 -13.063 1.00 93.19 115 ASP A N 1
ATOM 759 C CA . ASP A 1 115 ? 13.902 7.690 -13.675 1.00 93.19 115 ASP A CA 1
ATOM 760 C C . ASP A 1 115 ? 15.098 8.571 -14.073 1.00 93.19 115 ASP A C 1
ATOM 762 O O . ASP A 1 115 ? 15.156 9.106 -15.177 1.00 93.19 115 ASP A O 1
ATOM 766 N N . LYS A 1 116 ? 16.127 8.642 -13.215 1.00 92.38 116 LYS A N 1
ATOM 767 C CA . LYS A 1 116 ? 17.373 9.375 -13.506 1.00 92.38 116 LYS A CA 1
ATOM 768 C C . LYS A 1 116 ? 18.201 8.749 -14.625 1.00 92.38 116 LYS A C 1
ATOM 770 O O . LYS A 1 116 ? 18.876 9.472 -15.350 1.00 92.38 116 LYS A O 1
ATOM 775 N N . GLU A 1 117 ? 18.190 7.424 -14.731 1.00 91.44 117 GLU A N 1
ATOM 776 C CA . GLU A 1 117 ? 18.964 6.682 -15.733 1.00 91.44 117 GLU A CA 1
ATOM 777 C C . GLU A 1 117 ? 18.201 6.481 -17.053 1.00 91.44 117 GLU A C 1
ATOM 779 O O . GLU A 1 117 ? 18.723 5.852 -17.972 1.00 91.44 117 GLU A O 1
ATOM 784 N N . GLY A 1 118 ? 16.992 7.042 -17.179 1.00 91.38 118 GLY A N 1
ATOM 785 C CA . GLY A 1 118 ? 16.214 7.002 -18.418 1.00 91.38 118 GLY A CA 1
ATOM 786 C C . GLY A 1 118 ? 15.671 5.612 -18.746 1.00 91.38 118 GLY A C 1
ATOM 787 O O . GLY A 1 118 ? 15.581 5.243 -19.917 1.00 91.38 118 GLY A O 1
ATOM 788 N N . VAL A 1 119 ? 15.332 4.823 -17.723 1.00 92.25 119 VAL A N 1
ATOM 789 C CA . VAL A 1 119 ? 14.621 3.554 -17.915 1.00 92.25 119 VAL A CA 1
ATOM 790 C C . VAL A 1 119 ? 13.265 3.825 -18.570 1.00 92.25 119 VAL A C 1
ATOM 792 O O . VAL A 1 119 ? 12.657 4.877 -18.394 1.00 92.25 119 VAL A O 1
ATOM 795 N N . GLU A 1 120 ? 12.798 2.854 -19.344 1.00 93.44 120 GLU A N 1
ATOM 796 C CA . GLU A 1 120 ? 11.545 2.908 -20.085 1.00 93.44 120 GLU A CA 1
ATOM 797 C C . GLU A 1 120 ? 10.363 3.351 -19.201 1.00 93.44 120 GLU A C 1
ATOM 799 O O . GLU A 1 120 ? 10.077 2.743 -18.167 1.00 93.44 120 GLU A O 1
ATOM 804 N N . ALA A 1 121 ? 9.660 4.408 -19.623 1.00 93.12 121 ALA A N 1
ATOM 805 C CA . ALA A 1 121 ? 8.596 5.038 -18.838 1.00 93.12 121 ALA A CA 1
ATOM 806 C C . ALA A 1 121 ? 7.468 4.063 -18.457 1.00 93.12 121 ALA A C 1
ATOM 808 O O . ALA A 1 121 ? 6.907 4.176 -17.370 1.00 93.12 121 ALA A O 1
ATOM 809 N N . ALA A 1 122 ? 7.187 3.069 -19.308 1.00 93.00 122 ALA A N 1
ATOM 810 C CA . ALA A 1 122 ? 6.198 2.027 -19.037 1.00 93.00 122 ALA A CA 1
ATOM 811 C C . ALA A 1 122 ? 6.551 1.185 -17.795 1.00 93.00 122 ALA A C 1
ATOM 813 O O . ALA A 1 122 ? 5.683 0.924 -16.967 1.00 93.00 122 ALA A O 1
ATOM 814 N N . LEU A 1 123 ? 7.830 0.828 -17.612 1.00 90.12 123 LEU A N 1
ATOM 815 C CA . LEU A 1 123 ? 8.289 0.092 -16.425 1.00 90.12 123 LEU A CA 1
ATOM 816 C C . LEU A 1 123 ? 8.220 0.955 -15.162 1.00 90.12 123 LEU A C 1
ATOM 818 O O . LEU A 1 123 ? 7.938 0.458 -14.073 1.00 90.12 123 LEU A O 1
ATOM 822 N N . ILE A 1 124 ? 8.479 2.256 -15.298 1.00 92.69 124 ILE A N 1
ATOM 823 C CA . ILE A 1 124 ? 8.371 3.206 -14.188 1.00 92.69 124 ILE A CA 1
ATOM 824 C C . ILE A 1 124 ? 6.906 3.366 -13.761 1.00 92.69 124 ILE A C 1
ATOM 826 O O . ILE A 1 124 ? 6.627 3.373 -12.562 1.00 92.69 124 ILE A O 1
ATOM 830 N N . GLU A 1 125 ? 5.976 3.482 -14.710 1.00 93.12 125 GLU A N 1
ATOM 831 C CA . GLU A 1 125 ? 4.529 3.522 -14.447 1.00 93.12 125 GLU A CA 1
ATOM 832 C C . GLU A 1 125 ? 4.045 2.245 -13.746 1.00 93.12 125 GLU A C 1
ATOM 834 O O . GLU A 1 125 ? 3.369 2.331 -12.721 1.00 93.12 125 GLU A O 1
ATOM 839 N N . GLU A 1 126 ? 4.45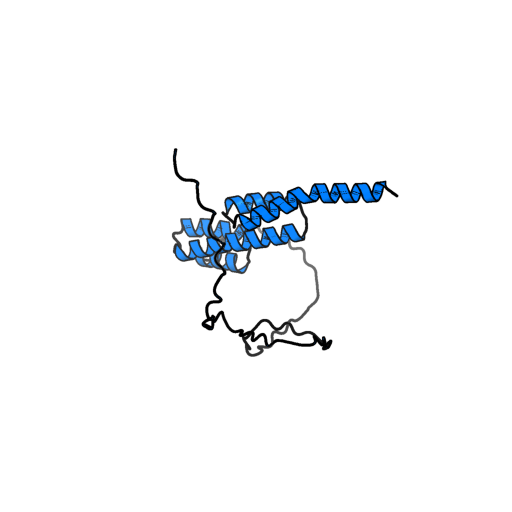5 1.067 -14.223 1.00 90.81 126 GLU A N 1
ATOM 840 C CA . GLU A 1 126 ? 4.119 -0.215 -13.590 1.00 90.81 126 GLU A CA 1
ATOM 841 C C . GLU A 1 126 ? 4.666 -0.302 -12.156 1.00 90.81 126 GLU A C 1
ATOM 843 O O . GLU A 1 126 ? 3.942 -0.648 -11.217 1.00 90.81 126 GLU A O 1
ATOM 848 N N . ALA A 1 127 ? 5.924 0.092 -11.946 1.00 91.94 127 ALA A N 1
ATOM 849 C CA . ALA A 1 127 ? 6.518 0.123 -10.615 1.00 91.94 127 ALA A CA 1
ATOM 850 C C . ALA A 1 127 ? 5.798 1.114 -9.682 1.00 91.94 127 ALA A C 1
ATOM 852 O O . ALA A 1 127 ? 5.574 0.798 -8.511 1.00 91.94 127 ALA A O 1
ATOM 853 N N . LYS A 1 128 ? 5.386 2.288 -10.181 1.00 92.06 128 LYS A N 1
ATOM 854 C CA . LYS A 1 128 ? 4.571 3.255 -9.423 1.00 92.06 128 LYS A CA 1
ATOM 855 C C . LYS A 1 128 ? 3.202 2.675 -9.057 1.00 92.06 128 LYS A C 1
ATOM 857 O O . LYS A 1 128 ? 2.777 2.825 -7.912 1.00 92.06 128 LYS A O 1
ATOM 862 N N . ALA A 1 129 ? 2.548 1.957 -9.969 1.00 91.06 129 ALA A N 1
ATOM 863 C CA . ALA A 1 129 ? 1.296 1.261 -9.672 1.00 91.06 129 ALA A CA 1
ATOM 864 C C . ALA A 1 129 ? 1.488 0.216 -8.555 1.00 91.06 129 ALA A C 1
ATOM 866 O O . ALA A 1 129 ? 0.689 0.145 -7.618 1.00 91.06 129 ALA A O 1
ATOM 867 N N . MET A 1 130 ? 2.599 -0.527 -8.579 1.00 92.19 130 MET A N 1
ATOM 868 C CA . MET A 1 130 ? 2.944 -1.484 -7.521 1.00 92.19 130 MET A CA 1
ATOM 869 C C . MET A 1 130 ? 3.213 -0.813 -6.167 1.00 92.19 130 MET A C 1
ATOM 871 O O . MET A 1 130 ? 2.849 -1.374 -5.132 1.00 92.19 130 MET A O 1
ATOM 875 N N . VAL A 1 131 ? 3.783 0.400 -6.136 1.00 93.06 131 VAL A N 1
ATOM 876 C CA . VAL A 1 131 ? 3.925 1.175 -4.887 1.00 93.06 131 VAL A CA 1
ATOM 877 C C . VAL A 1 131 ? 2.558 1.427 -4.249 1.00 93.06 131 VAL A C 1
ATOM 879 O O . VAL A 1 131 ? 2.413 1.208 -3.044 1.00 93.06 131 VAL A O 1
ATOM 882 N N . ALA A 1 132 ? 1.547 1.813 -5.031 1.00 89.25 132 ALA A N 1
ATOM 883 C CA . ALA A 1 132 ? 0.194 2.031 -4.518 1.00 89.25 132 ALA A CA 1
ATOM 884 C C . ALA A 1 132 ? -0.432 0.732 -3.972 1.00 89.25 132 ALA A C 1
ATOM 886 O O . ALA A 1 132 ? -1.006 0.728 -2.876 1.00 89.25 132 ALA A O 1
ATOM 887 N N . VAL A 1 133 ? -0.262 -0.392 -4.677 1.00 91.75 133 VAL A N 1
ATOM 888 C CA . VAL A 1 133 ? -0.742 -1.714 -4.229 1.00 91.75 133 VAL A CA 1
ATOM 889 C C . VAL A 1 133 ? -0.074 -2.128 -2.912 1.00 91.75 133 VAL A C 1
ATOM 891 O O . VAL A 1 133 ? -0.760 -2.506 -1.959 1.00 91.75 133 VAL A O 1
ATOM 894 N N . LEU A 1 134 ? 1.252 -2.002 -2.811 1.00 91.44 134 LEU A N 1
ATOM 895 C CA . LEU A 1 134 ? 2.003 -2.343 -1.599 1.00 91.44 134 LEU A CA 1
ATOM 896 C C . LEU A 1 134 ? 1.675 -1.411 -0.427 1.00 91.44 134 LEU A C 1
ATOM 898 O O . LEU A 1 134 ? 1.570 -1.874 0.711 1.00 91.44 134 LEU A O 1
ATOM 902 N N . ALA A 1 135 ? 1.493 -0.113 -0.679 1.00 90.69 135 ALA A N 1
ATOM 903 C CA . ALA A 1 135 ? 1.069 0.844 0.341 1.00 90.69 135 ALA A CA 1
ATOM 904 C C . ALA A 1 135 ? -0.316 0.478 0.894 1.00 90.69 135 ALA A C 1
ATOM 906 O O . ALA A 1 135 ? -0.502 0.442 2.111 1.00 90.69 135 ALA A O 1
ATOM 907 N N . THR A 1 136 ? -1.249 0.111 0.012 1.00 90.12 136 THR A N 1
ATOM 908 C CA . THR A 1 136 ? -2.590 -0.367 0.383 1.00 90.12 136 THR A CA 1
ATOM 909 C C . THR A 1 136 ? -2.518 -1.641 1.226 1.00 90.12 136 THR A C 1
ATOM 911 O O . THR A 1 136 ? -3.150 -1.729 2.279 1.00 90.12 136 THR A O 1
ATOM 914 N N . ALA A 1 137 ? -1.710 -2.620 0.809 1.00 91.00 137 ALA A N 1
ATOM 915 C CA . ALA A 1 137 ? -1.527 -3.869 1.547 1.00 91.00 137 ALA A CA 1
ATOM 916 C C . ALA A 1 137 ? -0.915 -3.637 2.942 1.00 91.00 137 ALA A C 1
ATOM 918 O O . ALA A 1 137 ? -1.371 -4.225 3.929 1.00 91.00 137 ALA A O 1
ATOM 919 N N . LYS A 1 138 ? 0.076 -2.739 3.054 1.00 90.19 138 LYS A N 1
ATOM 920 C CA . LYS A 1 138 ? 0.656 -2.344 4.349 1.00 90.19 138 LYS A CA 1
ATOM 921 C C . LYS A 1 138 ? -0.366 -1.645 5.237 1.00 90.19 138 LYS A C 1
ATOM 923 O O . LYS A 1 138 ? -0.428 -1.957 6.422 1.00 90.19 138 LYS A O 1
ATOM 928 N N . LEU A 1 139 ? -1.178 -0.750 4.677 1.00 90.31 139 LEU A N 1
ATOM 929 C CA . LEU A 1 139 ? -2.221 -0.050 5.423 1.00 90.31 139 LEU A CA 1
ATOM 930 C C . LEU A 1 139 ? -3.243 -1.039 6.003 1.00 90.31 139 LEU A C 1
ATOM 932 O O . LEU A 1 139 ? -3.517 -0.981 7.199 1.00 90.31 139 LEU A O 1
ATOM 936 N N . ARG A 1 140 ? -3.710 -2.011 5.206 1.00 90.12 140 ARG A N 1
ATOM 937 C CA . ARG A 1 140 ? -4.589 -3.100 5.678 1.00 90.12 140 ARG A CA 1
ATOM 938 C C . ARG A 1 140 ? -3.943 -3.939 6.779 1.00 90.12 140 ARG A C 1
ATOM 940 O O . ARG A 1 140 ? -4.537 -4.141 7.826 1.00 90.12 140 ARG A O 1
ATOM 947 N N . THR A 1 141 ? -2.683 -4.329 6.598 1.00 91.75 141 THR A N 1
ATOM 948 C CA . THR A 1 141 ? -1.947 -5.097 7.619 1.00 91.75 141 THR A CA 1
ATOM 949 C C . THR A 1 141 ? -1.847 -4.342 8.950 1.00 91.75 141 THR A C 1
ATOM 951 O O . THR A 1 141 ? -1.861 -4.947 10.019 1.00 91.75 141 THR A O 1
ATOM 954 N N . ILE A 1 142 ? -1.698 -3.016 8.906 1.00 92.44 142 ILE A N 1
ATOM 955 C CA . ILE A 1 142 ? -1.613 -2.179 10.108 1.00 92.44 142 ILE A CA 1
ATOM 956 C C . ILE A 1 142 ? -2.990 -1.999 10.754 1.00 92.44 142 ILE A C 1
ATOM 958 O O . ILE A 1 142 ? -3.084 -2.054 11.980 1.00 92.44 142 ILE A O 1
ATOM 962 N N . ILE A 1 143 ? -4.041 -1.844 9.943 1.00 87.56 143 ILE A N 1
ATOM 963 C CA . ILE A 1 143 ? -5.438 -1.871 10.390 1.00 87.56 143 ILE A CA 1
ATOM 964 C C . ILE A 1 143 ? -5.717 -3.161 11.171 1.00 87.56 143 ILE A C 1
ATOM 966 O O . ILE A 1 143 ? -6.183 -3.085 12.307 1.00 87.56 143 ILE A O 1
ATOM 970 N N . ASP A 1 144 ? -5.346 -4.316 10.616 1.00 89.50 144 ASP A N 1
ATOM 971 C CA . ASP A 1 144 ? -5.570 -5.626 11.241 1.00 89.50 144 ASP A CA 1
ATOM 972 C C . ASP A 1 144 ? -4.805 -5.783 12.563 1.00 89.50 144 ASP A C 1
ATOM 974 O O . ASP A 1 144 ? -5.287 -6.412 13.505 1.00 89.50 144 ASP A O 1
ATOM 978 N N . LYS A 1 145 ? -3.609 -5.188 12.661 1.00 91.38 145 LYS A N 1
ATOM 979 C CA . LYS A 1 145 ? -2.810 -5.171 13.898 1.00 91.38 145 LYS A CA 1
ATOM 980 C C . LYS A 1 145 ? -3.346 -4.201 14.949 1.00 91.38 145 LYS A C 1
ATOM 982 O O . LYS A 1 145 ? -2.975 -4.324 16.114 1.00 91.38 145 LYS A O 1
ATOM 987 N N . GLY A 1 146 ? -4.154 -3.219 14.553 1.00 86.12 146 GLY A N 1
ATOM 988 C CA . GLY A 1 146 ? -4.661 -2.180 15.448 1.00 86.12 146 GLY A CA 1
ATOM 989 C C . GLY A 1 146 ? -3.583 -1.241 16.007 1.00 86.12 146 GLY A C 1
ATOM 990 O O . GLY A 1 146 ? -3.824 -0.583 17.018 1.00 86.12 146 GLY A O 1
ATOM 991 N N . ASP A 1 147 ? -2.402 -1.160 15.383 1.00 91.81 147 ASP A N 1
ATOM 992 C CA . ASP A 1 147 ? -1.345 -0.234 15.810 1.00 91.81 147 ASP A CA 1
ATOM 993 C C . ASP A 1 147 ? -1.652 1.180 15.299 1.00 91.81 147 ASP A C 1
ATOM 995 O O . ASP A 1 147 ? -1.373 1.534 14.152 1.00 91.81 147 ASP A O 1
ATOM 999 N N . LEU A 1 148 ? -2.238 1.997 16.175 1.00 87.75 148 LEU A N 1
ATOM 1000 C CA . LEU A 1 148 ? -2.670 3.362 15.872 1.00 87.75 148 LEU A CA 1
ATOM 1001 C C . LEU A 1 148 ? -1.529 4.287 15.439 1.00 87.75 148 LEU A C 1
ATOM 1003 O O . LEU A 1 148 ? -1.739 5.161 14.595 1.00 87.75 148 LEU A O 1
ATOM 1007 N N . VAL A 1 149 ? -0.336 4.125 16.015 1.00 90.94 149 VAL A N 1
ATOM 1008 C CA . VAL A 1 149 ? 0.805 4.992 15.697 1.00 90.94 149 VAL A CA 1
ATOM 1009 C C . VAL A 1 149 ? 1.277 4.673 14.286 1.00 90.94 149 VAL A C 1
ATOM 1011 O O . VAL A 1 149 ? 1.413 5.575 13.458 1.00 90.94 149 VAL A O 1
ATOM 1014 N N . GLN A 1 150 ? 1.442 3.386 13.974 1.00 92.12 150 GLN A N 1
ATOM 1015 C CA . GLN A 1 150 ? 1.779 2.961 12.617 1.00 92.12 150 GLN A CA 1
ATOM 1016 C C . GLN A 1 150 ? 0.679 3.318 11.614 1.00 92.12 150 GLN A C 1
ATOM 1018 O O . GLN A 1 150 ? 0.998 3.675 10.480 1.00 92.12 150 GLN A O 1
ATOM 1023 N N . LEU A 1 151 ? -0.596 3.278 12.022 1.00 91.50 151 LEU A N 1
ATOM 1024 C CA . LEU A 1 151 ? -1.728 3.605 11.154 1.00 91.50 151 LEU A CA 1
ATOM 1025 C C . LEU A 1 151 ? -1.666 5.061 10.682 1.00 91.50 151 LEU A C 1
ATOM 1027 O O . LEU A 1 151 ? -1.837 5.318 9.492 1.00 91.50 151 LEU A O 1
ATOM 1031 N N . GLN A 1 152 ? -1.339 6.003 11.572 1.00 91.25 152 GLN A N 1
ATOM 1032 C CA . GLN A 1 152 ? -1.172 7.416 11.206 1.00 91.25 152 GLN A CA 1
ATOM 1033 C C . GLN A 1 152 ? -0.031 7.623 10.202 1.00 91.25 152 GLN A C 1
ATOM 1035 O O . GLN A 1 152 ? -0.210 8.304 9.190 1.00 91.25 152 GLN A O 1
ATOM 1040 N N . PHE A 1 153 ? 1.131 7.006 10.442 1.00 91.00 153 PHE A N 1
ATOM 1041 C CA . PHE A 1 153 ? 2.268 7.099 9.520 1.00 91.00 153 PHE A CA 1
ATOM 1042 C C . PHE A 1 153 ? 1.965 6.461 8.158 1.00 91.00 153 PHE A C 1
ATOM 1044 O O . PHE A 1 153 ? 2.328 7.013 7.111 1.00 91.00 153 PHE A O 1
ATOM 1051 N N . ALA A 1 154 ? 1.285 5.314 8.156 1.00 90.88 154 ALA A N 1
ATOM 1052 C CA . ALA A 1 154 ? 0.891 4.623 6.938 1.00 90.88 154 ALA A CA 1
ATOM 1053 C C . ALA A 1 154 ? -0.143 5.420 6.140 1.00 90.88 154 ALA A C 1
ATOM 1055 O O . ALA A 1 154 ? 0.006 5.529 4.927 1.00 90.88 154 ALA A O 1
ATOM 1056 N N . MET A 1 155 ? -1.125 6.043 6.799 1.00 91.75 155 MET A N 1
ATOM 1057 C CA . MET A 1 155 ? -2.088 6.931 6.142 1.00 91.75 155 MET A CA 1
ATOM 1058 C C . MET A 1 155 ? -1.409 8.131 5.482 1.00 91.75 155 MET A C 1
ATOM 1060 O O . MET A 1 155 ? -1.691 8.425 4.326 1.00 91.75 155 MET A O 1
ATOM 1064 N N . LEU A 1 156 ? -0.481 8.795 6.175 1.00 90.62 156 LEU A N 1
ATOM 1065 C CA . LEU A 1 156 ? 0.232 9.958 5.634 1.00 90.62 156 LEU A CA 1
ATOM 1066 C C . LEU A 1 156 ? 1.096 9.569 4.423 1.00 90.62 156 LEU A C 1
ATOM 1068 O O . LEU A 1 156 ? 1.234 10.326 3.463 1.00 90.62 156 LEU A O 1
ATOM 1072 N N . THR A 1 157 ? 1.653 8.357 4.447 1.00 88.00 157 THR A N 1
ATOM 1073 C CA . THR A 1 157 ? 2.354 7.785 3.293 1.00 88.00 157 THR A CA 1
ATOM 1074 C C . THR A 1 157 ? 1.378 7.473 2.157 1.00 88.00 157 THR A C 1
ATOM 1076 O O . THR A 1 157 ? 1.640 7.852 1.023 1.00 88.00 157 THR A O 1
ATOM 1079 N N . ALA A 1 158 ? 0.240 6.844 2.448 1.00 89.44 158 ALA A N 1
ATOM 1080 C CA . ALA A 1 158 ? -0.785 6.504 1.463 1.00 89.44 158 ALA A CA 1
ATOM 1081 C C . ALA A 1 158 ? -1.377 7.748 0.773 1.00 89.44 158 ALA A C 1
ATOM 1083 O O . ALA A 1 158 ? -1.555 7.740 -0.442 1.00 89.44 158 ALA A O 1
ATOM 1084 N N . GLU A 1 159 ? -1.599 8.838 1.516 1.00 90.06 159 GLU A N 1
ATOM 1085 C CA . GLU A 1 159 ? -2.040 10.129 0.966 1.00 90.06 159 GLU A CA 1
ATOM 1086 C C . GLU A 1 159 ? -1.011 10.718 -0.013 1.00 90.06 159 GLU A C 1
ATOM 1088 O O . GLU A 1 159 ? -1.386 11.241 -1.060 1.00 90.06 159 GLU A O 1
ATOM 1093 N N . LYS A 1 160 ? 0.292 10.593 0.283 1.00 89.25 160 LYS A N 1
ATOM 1094 C CA . LYS A 1 160 ? 1.364 11.053 -0.618 1.00 89.25 160 LYS A CA 1
ATOM 1095 C C . LYS A 1 160 ? 1.468 10.228 -1.894 1.00 89.25 160 LYS A C 1
ATOM 1097 O O . LYS A 1 160 ? 1.753 10.787 -2.947 1.00 89.25 160 LYS A O 1
ATOM 1102 N N . GLU A 1 161 ? 1.249 8.920 -1.800 1.00 86.38 161 GLU A N 1
ATOM 1103 C CA . GLU A 1 161 ? 1.326 8.008 -2.947 1.00 86.38 161 GLU A CA 1
ATOM 1104 C C . GLU A 1 161 ? 0.008 7.926 -3.741 1.00 86.38 161 GLU A C 1
ATOM 1106 O O . GLU A 1 161 ? -0.124 7.062 -4.601 1.00 86.38 161 GLU A O 1
ATOM 1111 N N . MET A 1 162 ? -0.965 8.805 -3.462 1.00 85.62 162 MET A N 1
ATOM 1112 C CA . MET A 1 162 ? -2.288 8.824 -4.104 1.00 85.62 162 MET A CA 1
ATOM 1113 C C . MET A 1 162 ? -3.006 7.466 -4.071 1.00 85.62 162 MET A C 1
ATOM 1115 O O . MET A 1 162 ? -3.662 7.065 -5.032 1.00 85.62 162 MET A O 1
ATOM 1119 N N . VAL A 1 163 ? -2.885 6.751 -2.951 1.00 86.81 163 VAL A N 1
ATOM 1120 C CA . VAL A 1 163 ? -3.661 5.529 -2.716 1.00 86.81 163 VAL A CA 1
ATOM 1121 C C . VAL A 1 163 ? -5.153 5.865 -2.725 1.00 86.81 163 VAL A C 1
ATOM 1123 O O . VAL A 1 163 ? -5.555 6.973 -2.367 1.00 86.81 163 VAL A O 1
ATOM 1126 N N . ASP A 1 164 ? -5.971 4.893 -3.131 1.00 87.31 164 ASP A N 1
ATOM 1127 C CA . ASP A 1 164 ? -7.418 5.035 -3.232 1.00 87.31 164 ASP A CA 1
ATOM 1128 C C . ASP A 1 164 ? -8.023 5.679 -1.970 1.00 87.31 164 ASP A C 1
ATOM 1130 O O . ASP A 1 164 ? -7.828 5.220 -0.836 1.00 87.31 164 ASP A O 1
ATOM 1134 N N . ALA A 1 165 ? -8.764 6.768 -2.185 1.00 88.25 165 ALA A N 1
ATOM 1135 C CA . ALA A 1 165 ? -9.355 7.571 -1.124 1.00 88.25 165 ALA A CA 1
ATOM 1136 C C . ALA A 1 165 ? -10.308 6.759 -0.234 1.00 88.25 165 ALA A C 1
ATOM 1138 O O . ALA A 1 165 ? -10.457 7.084 0.947 1.00 88.25 165 ALA A O 1
ATOM 1139 N N . THR A 1 166 ? -10.919 5.698 -0.769 1.00 88.00 166 THR A N 1
ATOM 1140 C CA . THR A 1 166 ? -11.815 4.815 -0.014 1.00 88.00 166 THR A CA 1
ATOM 1141 C C . THR A 1 166 ? -11.078 4.093 1.114 1.00 88.00 166 THR A C 1
ATOM 1143 O O . THR A 1 166 ? -11.548 4.091 2.250 1.00 88.00 166 THR A O 1
ATOM 1146 N N . VAL A 1 167 ? -9.873 3.578 0.851 1.00 86.44 167 VAL A N 1
ATOM 1147 C CA . VAL A 1 167 ? -9.062 2.867 1.854 1.00 86.44 167 VAL A CA 1
ATOM 1148 C C . VAL A 1 167 ? -8.557 3.836 2.926 1.00 86.44 167 VAL A C 1
ATOM 1150 O O . VAL A 1 167 ? -8.535 3.517 4.116 1.00 86.44 167 VAL A O 1
ATOM 1153 N N . ILE A 1 168 ? -8.190 5.056 2.526 1.00 89.69 168 ILE A N 1
ATOM 1154 C CA . ILE A 1 168 ? -7.777 6.107 3.465 1.00 89.69 168 ILE A CA 1
ATOM 1155 C C . ILE A 1 168 ? -8.956 6.524 4.358 1.00 89.69 168 ILE A C 1
ATOM 1157 O O . ILE A 1 168 ? -8.771 6.739 5.558 1.00 89.69 168 ILE A O 1
ATOM 1161 N N . GLN A 1 169 ? -10.169 6.632 3.807 1.00 91.19 169 GLN A N 1
ATOM 1162 C CA . GLN A 1 169 ? -11.371 6.913 4.595 1.00 91.19 169 GLN A CA 1
ATOM 1163 C C . GLN A 1 169 ? -11.687 5.789 5.584 1.00 91.19 169 GLN A C 1
ATOM 1165 O O . GLN A 1 169 ? -11.980 6.081 6.742 1.00 91.19 169 GLN A O 1
ATOM 1170 N N . GLU A 1 170 ? -11.579 4.528 5.175 1.00 86.50 170 GLU A N 1
ATOM 1171 C CA . GLU A 1 170 ? -11.780 3.384 6.070 1.00 86.50 170 GLU A CA 1
ATOM 1172 C C . GLU A 1 170 ? -10.795 3.420 7.252 1.00 86.50 170 GLU A C 1
ATOM 1174 O O . GLU A 1 170 ? -11.205 3.343 8.414 1.00 86.50 170 GLU A O 1
ATOM 1179 N N . ALA A 1 171 ? -9.511 3.673 6.976 1.00 88.44 171 ALA A N 1
ATOM 1180 C CA . ALA A 1 171 ? -8.494 3.865 8.009 1.00 88.44 171 ALA A CA 1
ATOM 1181 C C . ALA A 1 171 ? -8.837 5.030 8.962 1.00 88.44 171 ALA A C 1
ATOM 1183 O O . ALA A 1 171 ? -8.695 4.893 10.180 1.00 88.44 171 ALA A O 1
ATOM 1184 N N . LYS A 1 172 ? -9.347 6.157 8.436 1.00 91.44 172 LYS A N 1
ATOM 1185 C CA . LYS A 1 172 ? -9.812 7.311 9.238 1.00 91.44 172 LYS A CA 1
ATOM 1186 C C . LYS A 1 172 ? -10.969 6.938 10.162 1.00 91.44 172 LYS A C 1
ATOM 1188 O O . LYS A 1 172 ? -10.958 7.320 11.332 1.00 91.44 172 LYS A O 1
ATOM 1193 N N . VAL A 1 173 ? -11.952 6.193 9.657 1.00 91.12 173 VAL A N 1
ATOM 1194 C CA . VAL A 1 173 ? -13.111 5.742 10.443 1.00 91.12 173 VAL A CA 1
ATOM 1195 C C . VAL A 1 173 ? -12.665 4.834 11.589 1.00 91.12 173 VAL A C 1
ATOM 1197 O O . VAL A 1 173 ? -13.129 4.999 12.720 1.00 91.12 173 VAL A O 1
ATOM 1200 N N . LEU A 1 174 ? -11.725 3.921 11.341 1.00 87.12 174 LEU A N 1
ATOM 1201 C CA . LEU A 1 174 ? -11.162 3.065 12.389 1.00 87.12 174 LEU A CA 1
ATOM 1202 C C . LEU A 1 174 ? -10.425 3.870 13.462 1.00 87.12 174 LEU A C 1
ATOM 1204 O O . LEU A 1 174 ? -10.619 3.640 14.656 1.00 87.12 174 LEU A O 1
ATOM 1208 N N . LEU A 1 175 ? -9.645 4.867 13.048 1.00 88.38 175 LEU A N 1
ATOM 1209 C CA . LEU A 1 175 ? -8.925 5.747 13.967 1.00 88.38 175 LEU A CA 1
ATOM 1210 C C . LEU A 1 175 ? -9.885 6.568 14.845 1.00 88.38 175 LEU A C 1
ATOM 1212 O O . LEU A 1 175 ? -9.649 6.720 16.042 1.00 88.38 175 LEU A O 1
ATOM 1216 N N . ALA A 1 176 ? -11.002 7.038 14.281 1.00 90.12 176 ALA A N 1
ATOM 1217 C CA . ALA A 1 176 ? -12.033 7.780 15.009 1.00 90.12 176 ALA A CA 1
ATOM 1218 C C . ALA A 1 176 ? -12.881 6.899 15.947 1.00 90.12 176 ALA A C 1
ATOM 1220 O O . ALA A 1 176 ? -13.333 7.360 16.995 1.00 90.12 176 ALA A O 1
ATOM 1221 N N . THR A 1 177 ? -13.100 5.629 15.596 1.00 88.94 177 THR A N 1
ATOM 1222 C CA . THR A 1 177 ? -13.921 4.697 16.392 1.00 88.94 177 THR A CA 1
ATOM 1223 C C . THR A 1 177 ? -13.154 4.021 17.531 1.00 88.94 177 THR A C 1
ATOM 1225 O O . THR A 1 177 ? -13.765 3.610 18.518 1.00 88.94 177 THR A O 1
ATOM 1228 N N . GLN A 1 178 ? -11.825 3.952 17.455 1.00 85.19 178 GLN A N 1
ATOM 1229 C CA . GLN A 1 178 ? -10.960 3.385 18.496 1.00 85.19 178 GLN A CA 1
ATOM 1230 C C . GLN A 1 178 ? -11.107 4.039 19.889 1.00 85.19 178 GLN A C 1
ATOM 1232 O O . GLN A 1 178 ? -11.364 3.309 20.850 1.00 85.19 178 GLN A O 1
ATOM 1237 N N . PRO A 1 179 ? -11.059 5.380 20.049 1.00 84.38 179 PRO A N 1
ATOM 1238 C CA . PRO A 1 179 ? -11.263 6.007 21.358 1.00 84.38 179 PRO A CA 1
ATOM 1239 C C . PRO A 1 179 ? -12.668 5.764 21.926 1.00 84.38 179 PRO A C 1
ATOM 1241 O O . PRO A 1 179 ? -12.822 5.655 23.141 1.00 84.38 179 PRO A O 1
ATOM 1244 N N . LEU A 1 180 ? -13.685 5.628 21.066 1.00 86.56 180 LEU A N 1
ATOM 1245 C CA . LEU A 1 180 ? -15.043 5.283 21.493 1.00 86.56 180 LEU A CA 1
ATOM 1246 C C . LEU A 1 180 ? -15.107 3.856 22.047 1.00 86.56 180 LEU A C 1
ATOM 1248 O O . LEU A 1 180 ? -15.684 3.651 23.112 1.00 86.56 180 LEU A O 1
ATOM 1252 N N . ARG A 1 181 ? -14.469 2.883 21.379 1.00 81.25 181 ARG A N 1
ATOM 1253 C CA . ARG A 1 181 ? -14.361 1.508 21.898 1.00 81.25 181 ARG A CA 1
ATOM 1254 C C . ARG A 1 181 ? -13.625 1.463 23.234 1.00 81.25 181 ARG A C 1
ATOM 1256 O O . ARG A 1 181 ? -14.146 0.886 24.181 1.00 81.25 181 ARG A O 1
ATOM 1263 N N . ALA A 1 182 ? -12.485 2.145 23.341 1.00 85.00 182 ALA A N 1
ATOM 1264 C CA . ALA A 1 182 ? -11.723 2.210 24.587 1.00 85.00 182 ALA A CA 1
ATOM 1265 C C . ALA A 1 182 ? -12.526 2.854 25.737 1.00 85.00 182 ALA A C 1
ATOM 1267 O O . ALA A 1 182 ? -12.399 2.449 26.892 1.00 85.00 182 ALA A O 1
ATOM 1268 N N . ALA A 1 183 ? -13.368 3.853 25.446 1.00 85.62 183 ALA A N 1
ATOM 1269 C CA . ALA A 1 183 ? -14.244 4.469 26.441 1.00 85.62 183 ALA A CA 1
ATOM 1270 C C . ALA A 1 183 ? -15.374 3.530 26.900 1.00 85.62 183 ALA A C 1
ATOM 1272 O O . ALA A 1 183 ? -15.703 3.520 28.087 1.00 85.62 183 ALA A O 1
ATOM 1273 N N . ILE A 1 184 ? -15.943 2.737 25.986 1.00 87.19 184 ILE A N 1
ATOM 1274 C CA . ILE A 1 184 ? -16.960 1.724 26.308 1.00 87.19 184 ILE A CA 1
ATOM 1275 C C . ILE A 1 184 ? -16.351 0.626 27.189 1.00 87.19 184 ILE A C 1
ATOM 1277 O O . ILE A 1 184 ? -16.894 0.346 28.254 1.00 87.19 184 ILE A O 1
ATOM 1281 N N . GLU A 1 185 ? -15.180 0.096 26.824 1.00 85.94 185 GLU A N 1
ATOM 1282 C CA . GLU A 1 185 ? -14.483 -0.928 27.618 1.00 85.94 185 GLU A CA 1
ATOM 1283 C C . GLU A 1 185 ? -14.146 -0.436 29.032 1.00 85.94 185 GLU A C 1
ATOM 1285 O O . GLU A 1 185 ? -14.371 -1.145 30.010 1.00 85.94 185 GLU A O 1
ATOM 1290 N N . ARG A 1 186 ? -13.674 0.810 29.185 1.00 83.44 186 ARG A N 1
ATOM 1291 C CA . ARG A 1 186 ? -13.419 1.390 30.518 1.00 83.44 186 ARG A CA 1
ATOM 1292 C C . ARG A 1 186 ? -14.682 1.511 31.366 1.00 83.44 186 ARG A C 1
ATOM 1294 O O . ARG A 1 186 ? -14.596 1.407 32.587 1.00 83.44 186 ARG A O 1
ATOM 1301 N N . ARG A 1 187 ? -15.834 1.763 30.740 1.00 81.56 187 ARG A N 1
ATOM 1302 C CA . ARG A 1 187 ? -17.113 1.883 31.443 1.00 81.56 187 ARG A CA 1
ATOM 1303 C C . ARG A 1 187 ? -17.608 0.528 31.942 1.00 81.56 187 ARG A C 1
ATOM 1305 O O . ARG A 1 187 ? -18.077 0.467 33.073 1.00 81.56 187 ARG A O 1
ATOM 1312 N N . ASP A 1 188 ? -17.458 -0.525 31.141 1.00 79.69 188 ASP A N 1
ATOM 1313 C CA . ASP A 1 188 ? -17.804 -1.892 31.553 1.00 79.69 188 ASP A CA 1
ATOM 1314 C C . ASP A 1 188 ? -16.915 -2.387 32.702 1.00 79.69 188 ASP A C 1
ATOM 1316 O O . ASP A 1 188 ? -17.404 -3.031 33.626 1.00 79.69 188 ASP A O 1
ATOM 1320 N N . VAL A 1 189 ? -15.624 -2.033 32.708 1.00 76.31 189 VAL A N 1
ATOM 1321 C CA . VAL A 1 189 ? -14.699 -2.431 33.787 1.00 76.31 189 VAL A CA 1
ATOM 1322 C C . VAL A 1 189 ? -14.961 -1.675 35.099 1.00 76.31 189 VAL A C 1
ATOM 1324 O O . VAL A 1 189 ? -14.742 -2.230 36.169 1.00 76.31 189 VAL A O 1
ATOM 1327 N N . ALA A 1 190 ? -15.430 -0.425 35.046 1.00 74.94 190 ALA A N 1
ATOM 1328 C CA . ALA A 1 190 ? -15.705 0.388 36.238 1.00 74.94 190 ALA A CA 1
ATOM 1329 C C . ALA A 1 190 ? -17.113 0.180 36.837 1.00 74.94 190 ALA A C 1
ATOM 1331 O O . ALA A 1 190 ? -17.430 0.780 37.864 1.00 74.94 190 ALA A O 1
ATOM 1332 N N . GLY A 1 191 ? -17.973 -0.599 36.172 1.00 70.44 191 GLY A N 1
ATOM 1333 C CA . GLY A 1 191 ? -19.350 -0.879 36.592 1.00 70.44 191 GLY A CA 1
ATOM 1334 C C . GLY A 1 191 ? -19.541 -2.175 37.392 1.00 70.44 191 GLY A C 1
ATOM 1335 O O . GLY A 1 191 ? -20.684 -2.493 37.723 1.00 70.44 191 GLY A O 1
ATOM 1336 N N . LEU A 1 192 ? -18.458 -2.906 37.676 1.00 50.38 192 LEU A N 1
ATOM 1337 C CA . LEU A 1 192 ? -18.399 -4.106 38.525 1.00 50.38 192 LEU A CA 1
ATOM 1338 C C . LEU A 1 192 ? -17.703 -3.784 39.852 1.00 50.38 192 LEU A C 1
ATOM 1340 O O . LEU A 1 192 ? -18.134 -4.359 40.875 1.00 50.38 192 LEU A O 1
#

Secondary structure (DSSP, 8-state):
-PPPPPPPPPPPP-------------TT-----------------S-----SS--------------------------SS----S--S-HHHHHHHHHHHT-HHHHHHHHHHHHHTT--HHHHHHHHHHHHHHHHHHHHHHHHHT-HHHHHHHHHHHHHTT--HHHHHHHHHHHHHHHHHHHHHHHHHTT-

pLDDT: mean 70.59, std 21.29, range [35.19, 94.06]

Radius of gyration: 28.7 Å; chains: 1; bounding box: 99×68×60 Å

Organism: NCBI:txid236787

Foldseek 3Di:
DDDDDDDDDDDDDDDPPDDPDDDDDDPADDDDDDDDDDDDDDPDDDDDDDDDDDPDPDDDDDDPDDDDDDDDDPDDDDDDDPPPPPVPDDLLVQCVVCLVVLDLVSNVVSLVVCVVVVHDVVSSVVSLVSSLVSLLVQLVVCLVVVPLVVNVVSLVVNVVSVHDVVSSVVSVVSNVCVVVVVVVVVVVVVVD

Sequence (192 aa):
PGPPAGPPPPPATPTAGNAVSQPFSFGGASLTATGSGTLEVSPSKAGGFSLGGATLPSAAFSFSRGGGGGGGGWGSSSGGSHSKFMFGGSPKEKLQAAIDKGDLMQLKMAIVSADKEGVEAALIEEAKAMVAVLATAKLRTIIDKGDLVQLQFAMLTAEKEMVDATVIQEAKVLLATQPLRAAIERRDVAGL